Protein AF-A0A8S8YDP2-F1 (afdb_monomer)

Sequence (210 aa):
MYEDTSGIRPGEPVLNTQETLSVALGPGLLTQIYDGIQRPLQTLEEQMGFFITRGVDADAFDMEKTWTFEPVASVGDEVSGGNVIGHVQETETIVHKIMVPPNVSGTIKSIESGDFNVTQTVATLEDGTEIQMMQKWPVRSPRPYQTKYAPDTRSSPECASSTSCSRSPRAVRPASPALRVGKTVTQQSLRSTPTRRSWSTSAAVSVETR

Secondary structure (DSSP, 8-state):
--S--TT--TT------SS-SEEEESTTSTT--B-TTS-BHHHHHHHHTTS--TT----SS-SS-EEEEEE-S-TT-EE-TT-EEEEEEEETTEEEEEE--TT--EEEEEE--EEEETTSEEEEETTS-EEES-EEEETTSPPP-S------SBS-TT--SSTT-BS-S-------S-TTSSHHHHHHHHHHS-----------------

Solvent-accessible surface area (backbone atoms only — not comparable to full-atom values): 13892 Å² total; per-residue (Å²): 130,96,66,86,69,82,88,74,61,94,87,64,90,82,86,80,84,88,64,72,73,51,44,80,45,46,87,62,59,88,86,60,54,62,50,103,82,46,36,34,48,65,66,48,33,75,76,56,46,96,55,92,71,82,94,76,82,61,67,65,48,77,71,78,52,70,43,60,37,47,62,72,57,58,70,69,42,79,42,43,42,66,41,65,46,24,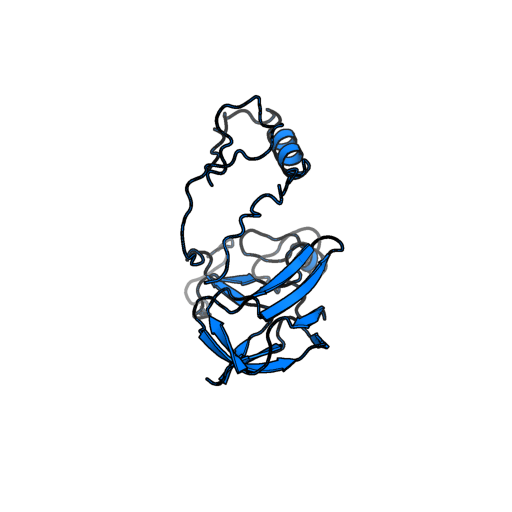34,31,77,70,45,101,89,44,74,42,72,35,50,41,56,76,93,44,68,48,37,30,61,42,71,62,69,46,76,41,35,42,79,41,73,46,34,33,31,71,91,68,51,72,37,43,53,45,45,78,44,47,72,89,52,82,82,87,77,92,78,88,77,78,54,84,54,72,57,50,82,86,64,66,90,53,100,67,57,47,54,52,98,71,75,81,72,81,77,66,88,62,83,88,74,52,65,65,59,55,53,50,49,63,70,69,54,79,71,81,78,80,80,78,92,75,84,88,78,90,83,83,90,130

Mean predicted aligned error: 11.61 Å

pLDDT: mean 78.23, std 20.75, range [25.59, 96.5]

Nearest PDB structures (foldseek):
  8gxu-assembly1_B  TM=9.470E-01  e=4.913E-16  Thermus thermophilus HB8
  3vr5-assembly1_C  TM=9.733E-01  e=8.835E-16  Enterococcus hirae
  3gqb-assembly1_A  TM=9.482E-01  e=3.407E-15  Thermus thermophilus HB8
  7vat-assembly1_B  TM=9.372E-01  e=3.407E-15  Thermus thermophilus HB8
  6r0z-assembly1_C  TM=9.608E-01  e=1.039E-14  Thermus thermophilus HB8

Foldseek 3Di:
DPDDPPPDDPPDDDDDPVDALKDKDFQFQPPFDADPSQAGVVVQCVVPNPDRDPPDDDDNGPQPDKWFWAAPDDAFDWFAFFDFGTWTCRDPPDIHTQTDHHVDTATWHDADTGIDGQPDFGTAGPVRDTGGRMDIGRPPDDRDDDDDDDQPDAFAPVPPPDDDRGVDPDDPDPPPVDDPPCPVVVVVCVVPDDRDDDPPPPDDDDDDDD

Structure (mmCIF, N/CA/C/O backbone):
data_AF-A0A8S8YDP2-F1
#
_entry.id   AF-A0A8S8YDP2-F1
#
loop_
_atom_site.group_PDB
_atom_site.id
_atom_site.type_symbol
_atom_site.label_atom_id
_atom_site.label_alt_id
_atom_site.label_comp_id
_atom_site.label_asym_id
_atom_site.label_entity_id
_atom_site.label_seq_id
_atom_site.pdbx_PDB_ins_code
_atom_site.Cartn_x
_atom_site.Cartn_y
_atom_site.Cartn_z
_atom_site.occupancy
_atom_site.B_iso_or_equiv
_atom_site.auth_seq_id
_atom_site.auth_comp_id
_atom_site.auth_asym_id
_atom_site.auth_atom_id
_atom_site.pdbx_PDB_model_num
ATOM 1 N N . MET A 1 1 ? 2.394 -12.158 -20.419 1.00 68.12 1 MET A N 1
ATOM 2 C CA . MET A 1 1 ? 3.846 -12.042 -20.192 1.00 68.12 1 MET A CA 1
ATOM 3 C C . MET A 1 1 ? 4.203 -10.569 -20.289 1.00 68.12 1 MET A C 1
ATOM 5 O O . MET A 1 1 ? 3.716 -9.933 -21.216 1.00 68.12 1 MET A O 1
ATOM 9 N N . TYR A 1 2 ? 4.909 -10.019 -19.299 1.00 76.62 2 TYR A N 1
ATOM 10 C CA . TYR A 1 2 ? 5.190 -8.573 -19.192 1.00 76.62 2 TYR A CA 1
ATOM 11 C C . TYR A 1 2 ? 6.631 -8.205 -19.571 1.00 76.62 2 TYR A C 1
ATOM 13 O O . TYR A 1 2 ? 6.989 -7.034 -19.566 1.00 76.62 2 TYR A O 1
ATOM 21 N N . GLU A 1 3 ? 7.431 -9.203 -19.939 1.00 80.88 3 GLU A N 1
ATOM 22 C CA . GLU A 1 3 ? 8.820 -9.069 -20.370 1.00 80.88 3 GLU A CA 1
ATOM 23 C C . GLU A 1 3 ? 8.998 -9.724 -21.746 1.00 80.88 3 GLU A C 1
ATOM 25 O O . GLU A 1 3 ? 8.121 -10.464 -22.207 1.00 80.88 3 GLU A O 1
ATOM 30 N N . ASP A 1 4 ? 10.120 -9.442 -22.413 1.00 80.44 4 ASP A N 1
ATOM 31 C CA . ASP A 1 4 ? 10.413 -10.011 -23.730 1.00 80.44 4 ASP A CA 1
ATOM 32 C C . ASP A 1 4 ? 10.607 -11.535 -23.651 1.00 80.44 4 ASP A C 1
ATOM 34 O O . ASP A 1 4 ? 11.417 -12.047 -22.877 1.00 80.44 4 ASP A O 1
ATOM 38 N N . THR A 1 5 ? 9.857 -12.244 -24.495 1.00 82.56 5 THR A N 1
ATOM 39 C CA . THR A 1 5 ? 9.766 -13.706 -24.559 1.00 82.56 5 THR A CA 1
ATOM 40 C C . THR A 1 5 ? 10.804 -14.336 -25.487 1.00 82.56 5 THR A C 1
ATOM 42 O O . THR A 1 5 ? 10.737 -15.535 -25.764 1.00 82.56 5 THR A O 1
ATOM 45 N N . SER A 1 6 ? 11.739 -13.552 -26.031 1.00 82.25 6 SER A N 1
ATOM 46 C CA . SER A 1 6 ? 12.809 -14.088 -26.872 1.00 82.25 6 SER A CA 1
ATOM 47 C C . SER A 1 6 ? 13.660 -15.113 -26.109 1.00 82.25 6 SER A C 1
ATOM 49 O O . SER A 1 6 ? 14.158 -14.849 -25.018 1.00 82.25 6 SER A O 1
ATOM 51 N N . GLY A 1 7 ? 13.815 -16.303 -26.698 1.00 82.50 7 GLY A N 1
ATOM 52 C CA . GLY A 1 7 ? 14.592 -17.410 -26.128 1.00 82.50 7 GLY A CA 1
ATOM 53 C C . GLY A 1 7 ? 13.767 -18.526 -25.477 1.00 82.50 7 GLY A C 1
ATOM 54 O O . GLY A 1 7 ? 14.314 -19.610 -25.294 1.00 82.50 7 GLY A O 1
ATOM 55 N N . ILE A 1 8 ? 12.474 -18.301 -25.219 1.00 87.19 8 ILE A N 1
ATOM 56 C CA . ILE A 1 8 ? 11.568 -19.293 -24.616 1.00 87.19 8 ILE A CA 1
ATOM 57 C C . ILE A 1 8 ? 11.206 -20.389 -25.623 1.00 87.19 8 ILE A C 1
ATOM 59 O O . ILE A 1 8 ? 10.894 -20.107 -26.785 1.00 87.19 8 ILE A O 1
ATOM 63 N N . ARG A 1 9 ? 11.221 -21.649 -25.176 1.00 90.12 9 ARG A N 1
ATOM 64 C CA . ARG A 1 9 ? 10.917 -22.841 -25.982 1.00 90.12 9 ARG A CA 1
ATOM 65 C C . ARG A 1 9 ? 9.687 -23.598 -25.462 1.00 90.12 9 ARG A C 1
ATOM 67 O O . ARG A 1 9 ? 9.399 -23.574 -24.266 1.00 90.12 9 ARG A O 1
ATOM 74 N N . PRO A 1 10 ? 8.962 -24.325 -26.334 1.00 89.81 10 PRO A N 1
ATOM 75 C CA . PRO A 1 10 ? 7.911 -25.237 -25.889 1.00 89.81 10 PRO A CA 1
ATOM 76 C C . PRO A 1 10 ? 8.446 -26.261 -24.877 1.00 89.81 10 PRO A C 1
ATOM 78 O O . PRO A 1 10 ? 9.489 -26.869 -25.111 1.00 89.81 10 PRO A O 1
ATOM 81 N N . GLY A 1 11 ? 7.713 -26.471 -23.780 1.00 89.44 11 GLY A N 1
ATOM 82 C CA . GLY A 1 11 ? 8.076 -27.418 -22.718 1.00 89.44 11 GLY A CA 1
ATOM 83 C C . GLY A 1 11 ? 8.767 -26.801 -21.497 1.00 89.44 11 GLY A C 1
ATOM 84 O O . GLY A 1 11 ? 9.057 -27.529 -20.552 1.00 89.44 11 GLY A O 1
ATOM 85 N N . GLU A 1 12 ? 9.010 -25.488 -21.482 1.00 88.06 12 GLU A N 1
ATOM 86 C CA . GLU A 1 12 ? 9.500 -24.798 -20.284 1.00 88.06 12 GLU A CA 1
ATOM 87 C C . GLU A 1 12 ? 8.471 -24.815 -19.135 1.00 88.06 12 GLU A C 1
ATOM 89 O O . GLU A 1 12 ? 7.260 -24.767 -19.383 1.00 88.06 12 GLU A O 1
ATOM 94 N N . PRO A 1 13 ? 8.929 -24.900 -17.870 1.00 88.31 13 PRO A N 1
ATOM 95 C CA . PRO A 1 13 ? 8.045 -24.955 -16.715 1.00 88.31 13 PRO A CA 1
ATOM 96 C C . PRO A 1 13 ? 7.300 -23.631 -16.530 1.00 88.31 13 PRO A C 1
ATOM 98 O O . PRO A 1 13 ? 7.894 -22.555 -16.543 1.00 88.31 13 PRO A O 1
ATOM 101 N N . VAL A 1 14 ? 5.991 -23.718 -16.297 1.00 86.19 14 VAL A N 1
ATOM 102 C CA . VAL A 1 14 ? 5.146 -22.565 -15.972 1.00 86.19 14 VAL A CA 1
ATOM 103 C C . VAL A 1 14 ? 4.626 -22.737 -14.553 1.00 86.19 14 VAL A C 1
ATOM 105 O O . VAL A 1 14 ? 3.877 -23.671 -14.269 1.00 86.19 14 VAL A O 1
ATOM 108 N N . LEU A 1 15 ? 5.018 -21.826 -13.664 1.00 85.69 15 LEU A N 1
ATOM 109 C CA . LEU A 1 15 ? 4.510 -21.756 -12.298 1.00 85.69 15 LEU A CA 1
ATOM 110 C C . LEU A 1 15 ? 3.422 -20.687 -12.228 1.00 85.69 15 LEU A C 1
ATOM 112 O O . LEU A 1 15 ? 3.649 -19.530 -12.577 1.00 85.69 15 LEU A O 1
ATOM 116 N N . ASN A 1 16 ? 2.227 -21.084 -11.798 1.00 84.62 16 ASN A N 1
ATOM 117 C CA . ASN A 1 16 ? 1.124 -20.159 -11.581 1.00 84.62 16 ASN A CA 1
ATOM 118 C C . ASN A 1 16 ? 1.105 -19.743 -10.108 1.00 84.62 16 ASN A C 1
ATOM 120 O O . ASN A 1 16 ? 0.938 -20.594 -9.236 1.00 84.62 16 ASN A O 1
ATOM 124 N N . THR A 1 17 ? 1.232 -18.446 -9.842 1.00 82.12 17 THR A N 1
ATOM 125 C CA . THR A 1 17 ? 1.159 -17.875 -8.491 1.00 82.12 17 THR A CA 1
ATOM 126 C C . THR A 1 17 ? -0.257 -17.887 -7.910 1.00 82.12 17 THR A C 1
ATOM 128 O O . THR A 1 17 ? -0.423 -17.565 -6.743 1.00 82.12 17 THR A O 1
ATOM 131 N N . GLN A 1 18 ? -1.281 -18.241 -8.702 1.00 84.06 18 GLN A N 1
ATOM 132 C CA . GLN A 1 18 ? -2.710 -18.245 -8.338 1.00 84.06 18 GLN A CA 1
ATOM 133 C C . GLN A 1 18 ? -3.273 -16.881 -7.894 1.00 84.06 18 GLN A C 1
ATOM 135 O O . GLN A 1 18 ? -4.471 -16.755 -7.652 1.00 84.06 18 GLN A O 1
ATOM 140 N N . GLU A 1 19 ? -2.443 -15.841 -7.869 1.00 79.00 19 GLU A N 1
ATOM 141 C CA . GLU A 1 19 ? -2.821 -14.469 -7.571 1.00 79.00 19 GLU A CA 1
ATOM 142 C C . GLU A 1 19 ? -2.959 -13.671 -8.873 1.00 79.00 19 GLU A C 1
ATOM 144 O O . GLU A 1 19 ? -2.152 -13.766 -9.802 1.00 79.00 19 GLU A O 1
ATOM 149 N N . THR A 1 20 ? -3.992 -12.834 -8.953 1.00 85.31 20 THR A N 1
ATOM 150 C CA . THR A 1 20 ? -4.049 -11.799 -9.991 1.00 85.31 20 THR A CA 1
ATOM 151 C C . THR A 1 20 ? -2.957 -10.761 -9.761 1.00 85.31 20 THR A C 1
ATOM 153 O O . THR A 1 20 ? -2.584 -10.516 -8.615 1.00 85.31 20 THR A O 1
ATOM 156 N N . LEU A 1 21 ? -2.527 -10.070 -10.825 1.00 87.25 21 LEU A N 1
ATOM 157 C CA . LEU A 1 21 ? -1.618 -8.926 -10.701 1.00 87.25 21 LEU A CA 1
ATOM 158 C C . LEU A 1 21 ? -2.175 -7.919 -9.683 1.00 87.25 21 LEU A C 1
ATOM 160 O O . LEU A 1 21 ? -3.207 -7.275 -9.918 1.00 87.25 21 LEU A O 1
ATOM 164 N N . SER A 1 22 ? -1.479 -7.820 -8.557 1.00 90.56 22 SER A N 1
ATOM 165 C CA . SER A 1 22 ? -1.875 -7.049 -7.386 1.00 90.56 22 SER A CA 1
ATOM 166 C C . SER A 1 22 ? -0.757 -6.099 -7.001 1.00 90.56 22 SER A C 1
ATOM 168 O O . SER A 1 22 ? 0.409 -6.374 -7.260 1.00 90.56 22 SER A O 1
ATOM 170 N N . VAL A 1 23 ? -1.133 -4.981 -6.393 1.00 92.50 23 VAL A N 1
ATOM 171 C CA . VAL A 1 23 ? -0.198 -4.015 -5.821 1.00 92.50 23 VAL A CA 1
ATOM 172 C C . VAL A 1 23 ? -0.183 -4.142 -4.309 1.00 92.50 23 VAL A C 1
ATOM 174 O O . VAL A 1 23 ? -1.236 -4.315 -3.691 1.00 92.50 23 VAL A O 1
ATOM 177 N N . ALA A 1 24 ? 0.999 -4.034 -3.717 1.00 92.94 24 ALA A N 1
ATOM 178 C CA . ALA A 1 24 ? 1.162 -3.891 -2.281 1.00 92.94 24 ALA A CA 1
ATOM 179 C C . ALA A 1 24 ? 0.908 -2.430 -1.889 1.00 92.94 24 ALA A C 1
ATOM 181 O O . ALA A 1 24 ? 1.471 -1.506 -2.472 1.00 92.94 24 ALA A O 1
ATOM 182 N N . LEU A 1 25 ? 0.038 -2.202 -0.915 1.00 93.25 25 LEU A N 1
ATOM 183 C CA . LEU A 1 25 ? -0.315 -0.882 -0.411 1.00 93.25 25 LEU A CA 1
ATOM 184 C C . LEU A 1 25 ? 0.033 -0.820 1.071 1.00 93.25 25 LEU A C 1
ATOM 186 O O . LEU A 1 25 ? -0.573 -1.533 1.863 1.00 93.25 25 LEU A O 1
ATOM 190 N N . GLY A 1 26 ? 0.977 0.035 1.442 1.00 92.62 26 GLY A N 1
ATOM 191 C CA . GLY A 1 26 ? 1.419 0.198 2.822 1.00 92.62 26 GLY A CA 1
ATOM 192 C C . GLY A 1 26 ? 2.351 1.401 2.978 1.00 92.62 26 GLY A C 1
ATOM 193 O O . GLY A 1 26 ? 2.595 2.115 1.995 1.00 92.62 26 GLY A O 1
ATOM 194 N N . PRO A 1 27 ? 2.845 1.655 4.198 1.00 91.81 27 PRO A N 1
ATOM 195 C CA . PRO A 1 27 ? 3.847 2.687 4.438 1.00 91.81 27 PRO A CA 1
ATOM 196 C C . PRO A 1 27 ? 5.179 2.310 3.768 1.00 91.81 27 PRO A C 1
ATOM 198 O O . PRO A 1 27 ? 5.570 1.147 3.757 1.00 91.81 27 PRO A O 1
ATOM 201 N N . GLY A 1 28 ? 5.865 3.293 3.179 1.00 89.94 28 GLY A N 1
ATOM 202 C CA . GLY A 1 28 ? 7.085 3.101 2.382 1.00 89.94 28 GLY A CA 1
ATOM 203 C C . GLY A 1 28 ? 6.872 3.280 0.876 1.00 89.94 28 GLY A C 1
ATOM 204 O O . GLY A 1 28 ? 7.835 3.335 0.113 1.00 89.94 28 GLY A O 1
ATOM 205 N N . LEU A 1 29 ? 5.622 3.434 0.431 1.00 90.38 29 LEU A N 1
ATOM 206 C CA . LEU A 1 29 ? 5.310 3.676 -0.974 1.00 90.38 29 LEU A CA 1
ATOM 207 C C . LEU A 1 29 ? 5.713 5.070 -1.461 1.00 90.38 29 LEU A C 1
ATOM 209 O O . LEU A 1 29 ? 6.057 5.217 -2.632 1.00 90.38 29 LEU A O 1
ATOM 213 N N . LEU A 1 30 ? 5.634 6.099 -0.614 1.00 88.06 30 LEU A N 1
ATOM 214 C CA . LEU A 1 30 ? 5.737 7.491 -1.068 1.00 88.06 30 LEU A CA 1
ATOM 215 C C . LEU A 1 30 ? 7.162 7.925 -1.426 1.00 88.06 30 LEU A C 1
ATOM 217 O O . LEU A 1 30 ? 7.332 8.887 -2.177 1.00 88.06 30 LEU A O 1
ATOM 221 N N . THR A 1 31 ? 8.175 7.245 -0.893 1.00 83.56 31 THR A N 1
ATOM 222 C CA . THR A 1 31 ? 9.587 7.618 -1.066 1.00 83.56 31 THR A CA 1
ATOM 223 C C . THR A 1 31 ? 10.258 6.931 -2.252 1.00 83.56 31 THR A C 1
ATOM 225 O O . THR A 1 31 ? 11.340 7.351 -2.652 1.00 83.56 31 THR A O 1
ATOM 228 N N . GLN A 1 32 ? 9.621 5.909 -2.828 1.00 87.38 32 GLN A N 1
ATOM 229 C CA . GLN A 1 32 ? 10.226 5.036 -3.831 1.00 87.38 32 GLN A CA 1
ATOM 230 C C . GLN A 1 32 ? 9.763 5.347 -5.257 1.00 87.38 32 GLN A C 1
ATOM 232 O O . GLN A 1 32 ? 8.691 5.907 -5.499 1.00 87.38 32 GLN A O 1
ATOM 237 N N . ILE A 1 33 ? 10.592 4.941 -6.221 1.00 90.50 33 ILE A N 1
ATOM 238 C CA . ILE A 1 33 ? 10.304 5.029 -7.655 1.00 90.50 33 ILE A CA 1
ATOM 239 C C . ILE A 1 33 ? 10.055 3.622 -8.191 1.00 90.50 33 ILE A C 1
ATOM 241 O O . ILE A 1 33 ? 10.880 2.730 -8.006 1.00 90.50 33 ILE A O 1
ATOM 245 N N . TYR A 1 34 ? 8.940 3.455 -8.900 1.00 91.12 34 TYR A N 1
ATOM 246 C CA . TYR A 1 34 ? 8.462 2.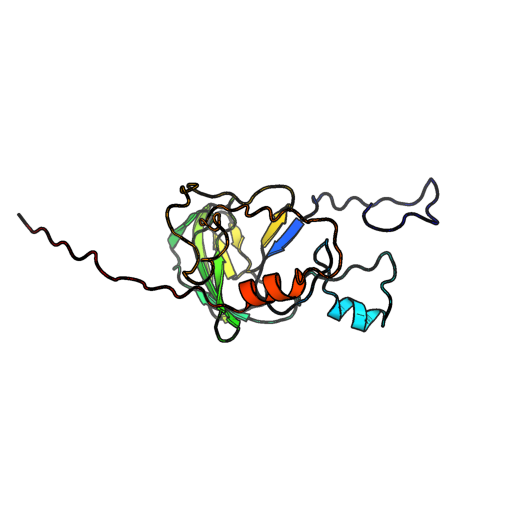165 -9.382 1.00 91.12 34 TYR A CA 1
ATOM 247 C C . TYR A 1 34 ? 8.422 2.064 -10.904 1.00 91.12 34 TYR A C 1
ATOM 249 O O . TYR A 1 34 ? 8.146 3.044 -11.599 1.00 91.12 34 TYR A O 1
ATOM 257 N N . ASP A 1 35 ? 8.610 0.845 -11.401 1.00 89.38 35 ASP A N 1
ATOM 258 C CA . ASP A 1 35 ? 8.212 0.438 -12.752 1.00 89.38 35 ASP A CA 1
ATOM 259 C C . ASP A 1 35 ? 6.676 0.225 -12.851 1.00 89.38 35 ASP A C 1
ATOM 261 O O . ASP A 1 35 ? 5.948 0.271 -11.857 1.00 89.38 35 ASP A O 1
ATOM 265 N N . GLY A 1 36 ? 6.153 -0.059 -14.047 1.00 87.38 36 GLY A N 1
ATOM 266 C CA . GLY A 1 36 ? 4.724 -0.235 -14.336 1.00 87.38 36 GLY A CA 1
ATOM 267 C C . GLY A 1 36 ? 4.032 -1.420 -13.646 1.00 87.38 36 GLY A C 1
ATOM 268 O O . GLY A 1 36 ? 2.807 -1.518 -13.706 1.00 87.38 36 GLY A O 1
ATOM 269 N N . ILE A 1 37 ? 4.790 -2.300 -12.988 1.00 87.62 37 ILE A N 1
ATOM 270 C CA . ILE A 1 37 ? 4.282 -3.426 -12.187 1.00 87.62 37 ILE A CA 1
ATOM 271 C C . ILE A 1 37 ? 4.691 -3.348 -10.706 1.00 87.62 37 ILE A C 1
ATOM 273 O O . ILE A 1 37 ? 4.603 -4.347 -10.008 1.00 87.62 37 ILE A O 1
ATOM 277 N N . GLN A 1 38 ? 5.103 -2.167 -10.225 1.00 90.38 38 GLN A N 1
ATOM 278 C CA . GLN A 1 38 ? 5.465 -1.908 -8.821 1.00 90.38 38 GLN A CA 1
ATOM 279 C C . GLN A 1 38 ? 6.778 -2.552 -8.331 1.00 90.38 38 GLN A C 1
ATOM 281 O O . GLN A 1 38 ? 6.907 -2.892 -7.162 1.00 90.38 38 GLN A O 1
ATOM 286 N N . ARG A 1 39 ? 7.791 -2.660 -9.196 1.00 90.25 39 ARG A N 1
ATOM 287 C CA . ARG A 1 39 ? 9.154 -3.020 -8.763 1.00 90.25 39 ARG A CA 1
ATOM 288 C C . ARG A 1 39 ? 9.964 -1.758 -8.448 1.00 90.25 39 ARG A C 1
ATOM 290 O O . ARG A 1 39 ? 9.957 -0.854 -9.295 1.00 90.25 39 ARG A O 1
ATOM 297 N N . PRO A 1 40 ? 10.628 -1.652 -7.285 1.00 91.69 40 PRO A N 1
ATOM 298 C CA . PRO A 1 40 ? 11.428 -0.482 -6.938 1.00 91.69 40 PRO A CA 1
ATOM 299 C C . PRO A 1 40 ? 12.688 -0.399 -7.809 1.00 91.69 40 PRO A C 1
ATOM 301 O O . PRO A 1 40 ? 13.547 -1.277 -7.776 1.00 91.69 40 PRO A O 1
ATOM 304 N N . LEU A 1 41 ? 12.816 0.681 -8.585 1.00 89.81 41 LEU A N 1
ATOM 305 C CA . LEU A 1 41 ? 13.925 0.853 -9.530 1.00 89.81 41 LEU A CA 1
ATOM 306 C C . LEU A 1 41 ? 15.280 1.012 -8.836 1.00 89.81 41 LEU A C 1
ATOM 308 O O . LEU A 1 41 ? 16.275 0.554 -9.378 1.00 89.81 41 LEU A O 1
ATOM 312 N N . GLN A 1 42 ? 15.316 1.626 -7.650 1.00 88.50 42 GLN A N 1
ATOM 313 C CA . GLN A 1 42 ? 16.556 1.789 -6.879 1.00 88.50 42 GLN A CA 1
ATOM 314 C C . GLN A 1 42 ? 17.115 0.438 -6.426 1.00 88.50 42 GLN A C 1
ATOM 316 O O . GLN A 1 42 ? 18.279 0.144 -6.663 1.00 88.50 42 GLN A O 1
ATOM 321 N N . THR A 1 43 ? 16.267 -0.422 -5.858 1.00 87.75 43 THR A N 1
ATOM 322 C CA . THR A 1 43 ? 16.660 -1.777 -5.443 1.00 87.75 43 THR A CA 1
ATOM 323 C C . THR A 1 43 ? 17.116 -2.617 -6.633 1.00 87.75 43 THR A C 1
ATOM 325 O O . THR A 1 43 ? 18.089 -3.359 -6.536 1.00 87.75 43 THR A O 1
ATOM 328 N N . LEU A 1 44 ? 16.439 -2.483 -7.777 1.00 88.00 44 LEU A N 1
ATOM 329 C CA . LEU A 1 44 ? 16.855 -3.151 -9.006 1.00 88.00 44 LEU A CA 1
ATOM 330 C C . LEU A 1 44 ? 18.220 -2.638 -9.487 1.00 88.00 44 LEU A C 1
ATOM 332 O O . LEU A 1 44 ? 19.102 -3.447 -9.759 1.00 88.00 44 LEU A O 1
ATOM 336 N N . GLU A 1 45 ? 18.427 -1.319 -9.531 1.00 89.44 45 GLU A N 1
ATOM 337 C CA . GLU A 1 45 ? 19.700 -0.696 -9.920 1.00 89.44 45 GLU A CA 1
ATOM 338 C C . GLU A 1 45 ? 20.865 -1.160 -9.032 1.00 89.44 45 GLU A C 1
ATOM 340 O O . GLU A 1 45 ? 21.932 -1.492 -9.548 1.00 89.44 45 GLU A O 1
ATOM 345 N N . GLU A 1 46 ? 20.663 -1.265 -7.718 1.00 87.94 46 GLU A N 1
ATOM 346 C CA . GLU A 1 46 ? 21.673 -1.782 -6.783 1.00 87.94 46 GLU A CA 1
ATOM 347 C C . GLU A 1 46 ? 22.066 -3.237 -7.078 1.00 87.94 46 GLU A C 1
ATOM 349 O O . GLU A 1 46 ? 23.233 -3.608 -6.938 1.00 87.94 46 GLU A O 1
ATOM 354 N N . GLN A 1 47 ? 21.116 -4.063 -7.525 1.00 85.88 47 GLN A N 1
ATOM 355 C CA . GLN A 1 47 ? 21.357 -5.472 -7.844 1.00 85.88 47 GLN A CA 1
ATOM 356 C C . GLN A 1 47 ? 21.991 -5.682 -9.226 1.00 85.88 47 GLN A C 1
ATOM 358 O O . GLN A 1 47 ? 22.764 -6.623 -9.412 1.00 85.88 47 GLN A O 1
ATOM 363 N N . MET A 1 48 ? 21.653 -4.846 -10.212 1.00 84.62 48 MET A N 1
ATOM 364 C CA . MET A 1 48 ? 21.927 -5.120 -11.632 1.00 84.62 48 MET A CA 1
ATOM 365 C C . MET A 1 48 ? 22.765 -4.054 -12.350 1.00 84.62 48 MET A C 1
ATOM 367 O O . MET A 1 48 ? 23.187 -4.252 -13.492 1.00 84.62 48 MET A O 1
ATOM 371 N N . GLY A 1 49 ? 23.009 -2.918 -11.700 1.00 84.62 49 GLY A N 1
ATOM 372 C CA . GLY A 1 49 ? 23.627 -1.745 -12.298 1.00 84.62 49 GLY A CA 1
ATOM 373 C C . GLY A 1 49 ? 22.682 -1.003 -13.246 1.00 84.62 49 GLY A C 1
ATOM 374 O O . GLY A 1 49 ? 21.477 -0.923 -13.042 1.00 84.62 49 GLY A O 1
ATOM 375 N N . PHE A 1 50 ? 23.242 -0.438 -14.315 1.00 82.94 50 PHE A N 1
ATOM 376 C CA . PHE A 1 50 ? 22.554 0.553 -15.151 1.00 82.94 50 PHE A CA 1
ATOM 377 C C . PHE A 1 50 ? 21.428 -0.005 -16.048 1.00 82.94 50 PHE A C 1
ATOM 379 O O . PHE A 1 50 ? 20.575 0.754 -16.508 1.00 82.94 50 PHE A O 1
ATOM 386 N N . PHE A 1 51 ? 21.424 -1.309 -16.349 1.00 84.88 51 PHE A N 1
ATOM 387 C CA . PHE A 1 51 ? 20.470 -1.919 -17.283 1.00 84.88 51 PHE A CA 1
ATOM 388 C C . PHE A 1 51 ? 19.605 -2.982 -16.612 1.00 84.88 51 PHE A C 1
ATOM 390 O O . PHE A 1 51 ? 20.118 -3.897 -15.976 1.00 84.88 51 PHE A O 1
ATOM 397 N N . ILE A 1 52 ? 18.294 -2.917 -16.865 1.00 81.69 52 ILE A N 1
ATOM 398 C CA . ILE A 1 52 ? 17.332 -3.876 -16.322 1.00 81.69 52 ILE A CA 1
ATOM 399 C C . ILE A 1 52 ? 17.361 -5.190 -17.121 1.00 81.69 52 ILE A C 1
ATOM 401 O O . ILE A 1 52 ? 16.930 -5.250 -18.274 1.00 81.69 52 ILE A O 1
ATOM 405 N N . THR A 1 53 ? 17.887 -6.244 -16.502 1.00 82.50 53 THR A N 1
ATOM 406 C CA . THR A 1 53 ? 17.836 -7.643 -16.936 1.00 82.50 53 THR A CA 1
ATOM 407 C C . THR A 1 53 ? 16.456 -8.261 -16.678 1.00 82.50 53 THR A C 1
ATOM 409 O O . THR A 1 53 ? 15.653 -7.756 -15.896 1.00 82.50 53 THR A O 1
ATOM 412 N N .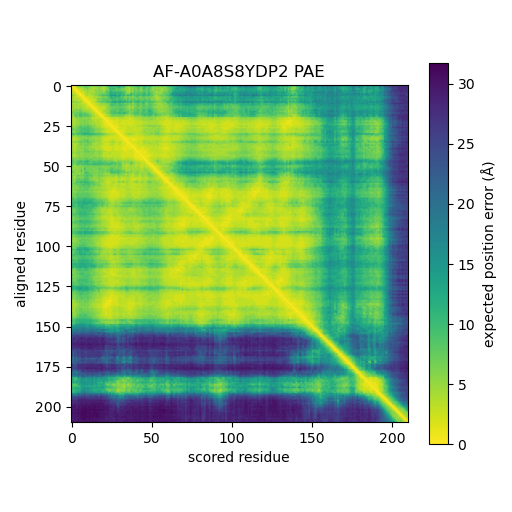 ARG A 1 54 ? 16.150 -9.348 -17.392 1.00 80.75 54 ARG A N 1
ATOM 413 C CA . ARG A 1 54 ? 14.839 -10.020 -17.350 1.00 80.75 54 ARG A CA 1
ATOM 414 C C . ARG A 1 54 ? 14.755 -11.015 -16.201 1.00 80.75 54 ARG A C 1
ATOM 416 O O . ARG A 1 54 ? 15.774 -11.580 -15.810 1.00 80.75 54 ARG A O 1
ATOM 423 N N . GLY A 1 55 ? 13.536 -11.288 -15.745 1.00 78.62 55 GLY A N 1
ATOM 424 C CA . GLY A 1 55 ? 13.249 -12.312 -14.744 1.00 78.62 55 GLY A CA 1
ATOM 425 C C . GLY A 1 55 ? 13.666 -11.936 -13.326 1.00 78.62 55 GLY A C 1
ATOM 426 O O . GLY A 1 55 ? 13.765 -12.822 -12.483 1.00 78.62 55 GLY A O 1
ATOM 427 N N . VAL A 1 56 ? 13.928 -10.652 -13.066 1.00 79.31 56 VAL A N 1
ATOM 428 C CA . VAL A 1 56 ? 14.265 -10.167 -11.726 1.00 79.31 56 VAL A CA 1
ATOM 429 C C . VAL A 1 56 ? 12.994 -9.733 -11.012 1.00 79.31 56 VAL A C 1
ATOM 431 O O . VAL A 1 56 ? 12.204 -8.932 -11.534 1.00 79.31 56 VAL A O 1
ATOM 434 N N . ASP A 1 57 ? 12.828 -10.282 -9.816 1.00 81.19 57 ASP A N 1
ATOM 435 C CA . ASP A 1 57 ? 11.760 -9.951 -8.890 1.00 81.19 57 ASP A CA 1
ATOM 436 C C . ASP A 1 57 ? 12.340 -9.216 -7.680 1.00 81.19 57 ASP A C 1
ATOM 438 O O . ASP A 1 57 ? 13.454 -9.505 -7.239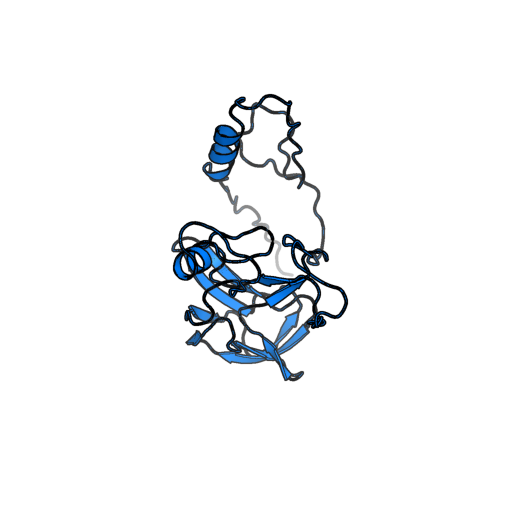 1.00 81.19 57 ASP A O 1
ATOM 442 N N . ALA A 1 58 ? 11.598 -8.235 -7.184 1.00 84.81 58 ALA A N 1
ATOM 443 C CA . ALA A 1 58 ? 11.974 -7.431 -6.032 1.00 84.81 58 ALA A CA 1
ATOM 444 C C . ALA A 1 58 ? 10.706 -7.024 -5.289 1.00 84.81 58 ALA A C 1
ATOM 446 O O . ALA A 1 58 ? 9.706 -6.661 -5.917 1.00 84.81 58 ALA A O 1
ATOM 447 N N . ASP A 1 59 ? 10.766 -7.051 -3.960 1.00 87.81 59 ASP A N 1
ATOM 448 C CA . ASP A 1 59 ? 9.642 -6.651 -3.124 1.00 87.81 59 ASP A CA 1
ATOM 449 C C . ASP A 1 59 ? 9.226 -5.208 -3.400 1.00 87.81 59 ASP A C 1
ATOM 451 O O . ASP A 1 59 ? 10.045 -4.340 -3.703 1.00 87.81 59 ASP A O 1
ATOM 455 N N . ALA A 1 60 ? 7.924 -4.942 -3.291 1.00 85.38 60 ALA A N 1
ATOM 456 C CA . ALA A 1 60 ? 7.357 -3.647 -3.647 1.00 85.38 60 ALA A CA 1
ATOM 457 C C . ALA A 1 60 ? 7.911 -2.495 -2.801 1.00 85.38 60 ALA A C 1
ATOM 459 O O . ALA A 1 60 ? 7.887 -1.363 -3.240 1.00 85.38 60 ALA A O 1
ATOM 460 N N . PHE A 1 61 ? 8.366 -2.735 -1.582 1.00 86.56 61 PHE A N 1
ATOM 461 C CA . PHE A 1 61 ? 9.067 -1.765 -0.747 1.00 86.56 61 PHE A CA 1
ATOM 462 C C . PHE A 1 61 ? 9.814 -2.539 0.334 1.00 86.56 61 PHE A C 1
ATOM 464 O O . PHE A 1 61 ? 9.655 -3.753 0.445 1.00 86.56 61 PHE A O 1
ATOM 471 N N . ASP A 1 62 ? 10.639 -1.838 1.107 1.00 88.12 62 ASP A N 1
ATOM 472 C CA . ASP A 1 62 ? 11.425 -2.446 2.176 1.00 88.12 62 ASP A CA 1
ATOM 473 C C . ASP A 1 62 ? 10.509 -3.143 3.196 1.00 88.12 62 ASP A C 1
ATOM 475 O O . ASP A 1 62 ? 9.778 -2.489 3.946 1.00 88.12 62 ASP A O 1
ATOM 479 N N . MET A 1 63 ? 10.537 -4.478 3.164 1.00 88.12 63 MET A N 1
ATOM 480 C CA . MET A 1 63 ? 9.776 -5.358 4.044 1.00 88.12 63 MET A CA 1
ATOM 481 C C . MET A 1 63 ? 10.457 -5.591 5.384 1.00 88.12 63 MET A C 1
ATOM 483 O O . MET A 1 63 ? 9.915 -6.356 6.164 1.00 88.12 63 MET A O 1
ATOM 487 N N . GLU A 1 64 ? 11.625 -5.003 5.648 1.00 89.31 64 GLU A N 1
ATOM 488 C CA . GLU A 1 64 ? 12.343 -5.088 6.927 1.00 89.31 64 GLU A CA 1
ATOM 489 C C . GLU A 1 64 ? 12.262 -3.777 7.718 1.00 89.31 64 GLU A C 1
ATOM 491 O O . GLU A 1 64 ? 12.518 -3.733 8.925 1.00 89.31 64 GLU A O 1
ATOM 496 N N . LYS A 1 65 ? 11.869 -2.688 7.050 1.00 91.00 65 LYS A N 1
ATOM 497 C CA . LYS A 1 65 ? 11.736 -1.375 7.668 1.00 91.00 65 LYS A CA 1
ATOM 498 C C . LYS A 1 65 ? 10.644 -1.362 8.736 1.00 91.00 65 LYS A C 1
ATOM 500 O O . LYS A 1 65 ? 9.471 -1.628 8.470 1.00 91.00 65 LYS A O 1
ATOM 505 N N . THR A 1 66 ? 11.031 -0.947 9.938 1.00 93.94 66 THR A N 1
ATOM 506 C CA . THR A 1 66 ? 10.118 -0.764 11.063 1.00 93.94 66 THR A CA 1
ATOM 507 C C . THR A 1 66 ? 9.458 0.612 11.041 1.00 93.94 66 THR A C 1
ATOM 509 O O . THR A 1 66 ? 10.052 1.625 10.660 1.00 93.94 66 THR A O 1
ATOM 512 N N . TRP A 1 67 ? 8.201 0.632 11.464 1.00 95.00 67 TRP A N 1
ATOM 513 C CA . TRP A 1 67 ? 7.344 1.801 11.527 1.00 95.00 67 TRP A CA 1
ATOM 514 C C . TRP A 1 67 ? 6.665 1.870 12.890 1.00 95.00 67 TRP A C 1
ATOM 516 O O . TRP A 1 67 ? 6.081 0.888 13.349 1.00 95.00 67 TRP A O 1
ATOM 526 N N . THR A 1 68 ? 6.688 3.048 13.509 1.00 95.75 68 THR A N 1
ATOM 527 C CA . THR A 1 68 ? 5.946 3.297 14.746 1.00 95.75 68 THR A CA 1
ATOM 528 C C . THR A 1 68 ? 4.461 3.430 14.430 1.00 95.75 68 THR A C 1
ATOM 530 O O . THR A 1 68 ? 4.040 4.339 13.708 1.00 95.75 68 THR A O 1
ATOM 533 N N . PHE A 1 69 ? 3.673 2.498 14.952 1.00 96.50 69 PHE A N 1
ATOM 534 C CA . PHE A 1 69 ? 2.231 2.449 14.791 1.00 96.50 69 PHE A CA 1
ATOM 535 C C . PHE A 1 69 ? 1.518 3.023 16.007 1.00 96.50 69 PHE A C 1
ATOM 537 O O . PHE A 1 69 ? 1.663 2.538 17.132 1.00 96.50 69 PHE A O 1
ATOM 544 N N . GLU A 1 70 ? 0.693 4.030 15.739 1.00 95.62 70 GLU A N 1
ATOM 545 C CA . GLU A 1 70 ? -0.138 4.697 16.729 1.00 95.62 70 GLU A CA 1
ATOM 546 C C . GLU A 1 70 ? -1.614 4.322 16.504 1.00 95.62 70 GLU A C 1
ATOM 548 O O . GLU A 1 70 ? -2.248 4.815 15.553 1.00 95.62 70 GLU A O 1
ATOM 553 N N . PRO A 1 71 ? -2.182 3.433 17.343 1.00 95.31 71 PRO A N 1
ATOM 554 C CA . PRO A 1 71 ? -3.573 3.027 17.224 1.00 95.31 71 PRO A CA 1
ATOM 555 C C . PRO A 1 71 ? -4.515 4.182 17.575 1.00 95.31 71 PRO A C 1
ATOM 557 O O . PRO A 1 71 ? -4.266 4.973 18.482 1.00 95.31 71 PRO A O 1
ATOM 560 N N . VAL A 1 72 ? -5.618 4.266 16.836 1.00 94.44 72 VAL A N 1
ATOM 561 C CA . VAL A 1 72 ? -6.727 5.205 17.081 1.00 94.44 72 VAL A CA 1
ATOM 562 C C . VAL A 1 72 ? -7.968 4.453 17.562 1.00 94.44 72 VAL A C 1
ATOM 564 O O . VAL A 1 72 ? -8.751 5.001 18.335 1.00 94.44 72 VAL A O 1
ATOM 567 N N . ALA A 1 73 ? -8.143 3.208 17.115 1.00 92.25 73 ALA A N 1
ATOM 568 C CA . ALA A 1 73 ? -9.214 2.328 17.563 1.00 92.25 73 ALA A CA 1
ATOM 569 C C . ALA A 1 73 ? -8.824 1.581 18.850 1.00 92.25 73 ALA A C 1
ATOM 571 O O . ALA A 1 73 ? -7.642 1.362 19.119 1.00 92.25 73 ALA A O 1
ATOM 572 N N . SER A 1 74 ? -9.824 1.181 19.634 1.00 92.38 74 SER A N 1
ATOM 573 C CA . SER A 1 74 ? -9.666 0.429 20.880 1.00 92.38 74 SER A CA 1
ATOM 574 C C . SER A 1 74 ? -10.187 -1.004 20.751 1.00 92.38 74 SER A C 1
ATOM 576 O O . SER A 1 74 ? -10.936 -1.349 19.837 1.00 92.38 74 SER A O 1
ATOM 578 N N . VAL A 1 75 ? -9.783 -1.866 21.686 1.00 94.12 75 VAL A N 1
ATOM 579 C CA . VAL A 1 75 ? -10.329 -3.226 21.791 1.00 94.12 75 VAL A CA 1
ATOM 580 C C . VAL A 1 75 ? -11.829 -3.155 22.089 1.00 94.12 75 VAL A C 1
ATOM 582 O O . VAL A 1 75 ? -12.240 -2.435 22.997 1.00 94.12 75 VAL A O 1
ATOM 585 N N . GLY A 1 76 ? -12.630 -3.920 21.346 1.00 93.06 76 GLY A N 1
ATOM 586 C CA . GLY A 1 76 ? -14.092 -3.930 21.437 1.00 93.06 76 GLY A CA 1
ATOM 587 C C . GLY A 1 76 ? -14.807 -3.010 20.443 1.00 93.06 76 GLY A C 1
ATOM 588 O O . GLY A 1 76 ? -16.032 -3.065 20.366 1.00 93.06 76 GLY A O 1
ATOM 589 N N . ASP A 1 77 ? -14.081 -2.204 19.662 1.00 92.94 77 ASP A N 1
ATOM 590 C CA . ASP A 1 77 ? -14.692 -1.358 18.635 1.00 92.94 77 ASP A CA 1
ATOM 591 C C . ASP A 1 77 ? -15.138 -2.191 17.420 1.00 92.94 77 ASP A C 1
ATOM 593 O O . ASP A 1 77 ? -14.384 -3.022 16.900 1.00 92.94 77 ASP A O 1
ATOM 597 N N . GLU A 1 78 ? -16.355 -1.932 16.933 1.00 93.81 78 GLU A N 1
ATOM 598 C CA . GLU A 1 78 ? -16.847 -2.472 15.665 1.00 93.81 78 GLU A CA 1
ATOM 599 C C . GLU A 1 78 ? -16.237 -1.701 14.492 1.00 93.81 78 GLU A C 1
ATOM 601 O O . GLU A 1 78 ? -16.387 -0.481 14.368 1.00 93.81 78 GLU A O 1
ATOM 606 N N . VAL A 1 79 ? -15.569 -2.423 13.595 1.00 94.06 79 VAL A N 1
ATOM 607 C CA . VAL A 1 79 ? -14.923 -1.853 12.415 1.00 94.06 79 VAL A CA 1
ATOM 608 C C . VAL A 1 79 ? -15.387 -2.525 11.131 1.00 94.06 79 VAL A C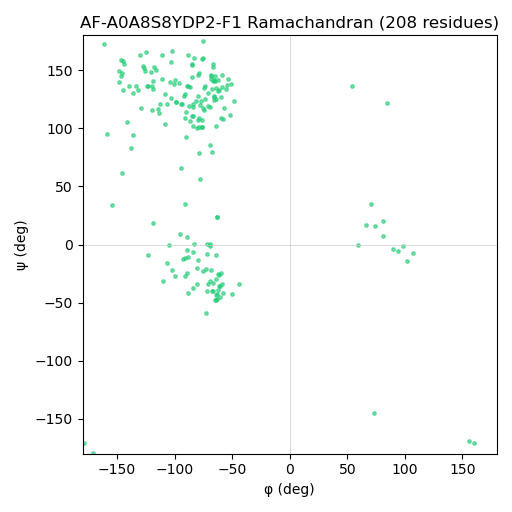 1
ATOM 610 O O . VAL A 1 79 ? -15.704 -3.711 11.059 1.00 94.06 79 VAL A O 1
ATOM 613 N N . SER A 1 80 ? -15.396 -1.734 10.069 1.00 93.69 80 SER A N 1
ATOM 614 C CA . SER A 1 80 ? -15.746 -2.136 8.714 1.00 93.69 80 SER A CA 1
ATOM 615 C C . SER A 1 80 ? -14.679 -1.669 7.726 1.00 93.69 80 SER A C 1
ATOM 617 O O . SER A 1 80 ? -13.859 -0.794 8.027 1.00 93.69 80 SER A O 1
ATOM 619 N N . GLY A 1 81 ? -14.692 -2.251 6.528 1.00 93.38 81 GLY A N 1
ATOM 620 C CA . GLY A 1 81 ? -13.755 -1.921 5.463 1.00 93.38 81 GLY A CA 1
ATOM 621 C C . GLY A 1 81 ? -13.625 -0.412 5.224 1.00 93.38 81 GLY A C 1
ATOM 622 O O . GLY A 1 81 ? -14.600 0.285 4.945 1.00 93.38 81 GLY A O 1
ATOM 623 N N . GLY A 1 82 ? -12.394 0.095 5.309 1.00 91.75 82 GLY A N 1
ATOM 624 C CA . GLY A 1 82 ? -12.079 1.519 5.168 1.00 91.75 82 GLY A CA 1
ATOM 625 C C . GLY A 1 82 ? -12.111 2.336 6.465 1.00 91.75 82 GLY A C 1
ATOM 626 O O . GLY A 1 82 ? -11.740 3.511 6.426 1.00 91.75 82 GLY A O 1
ATOM 627 N N . ASN A 1 83 ? -12.495 1.761 7.612 1.00 93.44 83 ASN A N 1
ATOM 628 C CA . ASN A 1 83 ? -12.291 2.419 8.905 1.00 93.44 83 ASN A CA 1
ATOM 629 C C . ASN A 1 83 ? -10.799 2.491 9.254 1.00 93.44 83 ASN A C 1
ATOM 631 O O . ASN A 1 83 ? -10.023 1.605 8.900 1.00 93.44 83 ASN A O 1
ATOM 635 N N . VAL A 1 84 ? -10.398 3.572 9.925 1.00 95.00 84 VAL A N 1
ATOM 636 C CA . VAL A 1 84 ? -9.007 3.823 10.320 1.00 95.00 84 VAL A CA 1
ATOM 637 C C . VAL A 1 84 ? -8.763 3.170 11.673 1.00 95.00 84 VAL A C 1
ATOM 639 O O . VAL A 1 84 ? -9.410 3.545 12.645 1.00 95.00 84 VAL A O 1
ATOM 642 N N . ILE A 1 85 ? -7.825 2.227 11.731 1.00 94.62 85 ILE A N 1
ATOM 643 C CA . ILE A 1 85 ? -7.439 1.556 12.983 1.00 94.62 85 ILE A CA 1
ATOM 644 C C . ILE A 1 85 ? -6.292 2.275 13.688 1.00 94.62 85 ILE A C 1
ATOM 646 O O . ILE A 1 85 ? -6.175 2.231 14.908 1.00 94.62 85 ILE A O 1
ATOM 650 N N . GLY A 1 86 ? -5.465 2.980 12.923 1.00 94.94 86 GLY A N 1
ATOM 651 C CA . GLY A 1 86 ? -4.310 3.694 1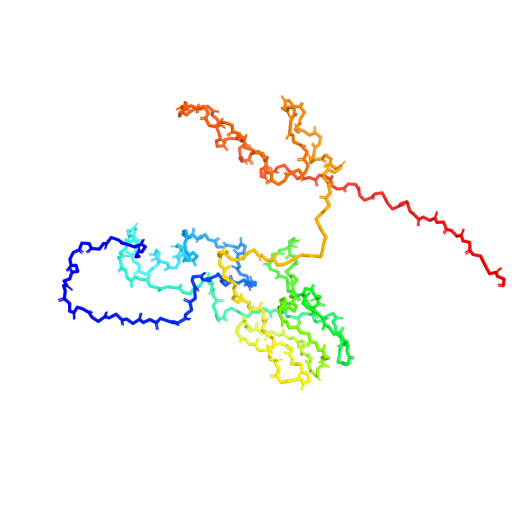3.432 1.00 94.94 86 GLY A CA 1
ATOM 652 C C . GLY A 1 86 ? -3.580 4.429 12.325 1.00 94.94 86 GLY A C 1
ATOM 653 O O . GLY A 1 86 ? -4.057 4.537 11.188 1.00 94.94 86 GLY A O 1
ATOM 654 N N . HIS A 1 87 ? -2.416 4.954 12.662 1.00 95.62 87 HIS A N 1
ATOM 655 C CA . HIS A 1 87 ? -1.616 5.738 11.743 1.00 95.62 87 HIS A CA 1
ATOM 656 C C . HIS A 1 87 ? -0.121 5.552 11.974 1.00 95.62 87 HIS A C 1
ATOM 658 O O . HIS A 1 87 ? 0.314 5.108 13.032 1.00 95.62 87 HIS A O 1
ATOM 664 N N . VAL A 1 88 ? 0.638 5.869 10.932 1.00 95.31 88 VAL A N 1
ATOM 665 C CA . VAL A 1 88 ? 2.095 5.788 10.871 1.00 95.31 88 VAL A CA 1
ATOM 666 C C . VAL A 1 88 ? 2.608 7.084 10.262 1.00 95.31 88 VAL A C 1
ATOM 668 O O . VAL A 1 88 ? 2.076 7.562 9.256 1.00 95.31 88 VAL A O 1
ATOM 671 N N . GLN A 1 89 ? 3.661 7.655 10.834 1.00 93.94 89 GLN A N 1
ATOM 672 C CA . GLN A 1 89 ? 4.317 8.823 10.260 1.00 93.94 89 GLN A CA 1
ATOM 673 C C . GLN A 1 89 ? 5.269 8.396 9.130 1.00 93.94 89 GLN A C 1
ATOM 675 O O . GLN A 1 89 ? 6.387 7.958 9.385 1.00 93.94 89 GLN A O 1
ATOM 680 N N . GLU A 1 90 ? 4.843 8.523 7.869 1.00 90.00 90 GLU A N 1
ATOM 681 C CA . GLU A 1 90 ? 5.657 8.090 6.719 1.00 90.00 90 GLU A CA 1
ATOM 682 C C . GLU A 1 90 ? 6.676 9.153 6.282 1.00 90.00 90 GLU A C 1
ATOM 684 O O . GLU A 1 90 ? 7.798 8.846 5.884 1.00 90.00 90 GLU A O 1
ATOM 689 N N . THR A 1 91 ? 6.302 10.429 6.337 1.00 90.44 91 THR A N 1
ATOM 690 C CA . THR A 1 91 ? 7.175 11.572 6.018 1.00 90.44 91 THR A CA 1
ATOM 691 C C . THR A 1 91 ? 6.809 12.727 6.938 1.00 90.44 91 THR A C 1
ATOM 693 O O . THR A 1 91 ? 5.676 12.781 7.391 1.00 90.44 91 THR A O 1
ATOM 696 N N . GLU A 1 92 ? 7.695 13.701 7.164 1.00 87.62 92 GLU A N 1
ATOM 697 C CA . GLU A 1 92 ? 7.472 14.861 8.054 1.00 87.62 92 GLU A CA 1
ATOM 698 C C . GLU A 1 92 ? 6.094 15.537 7.911 1.00 87.62 92 GLU A C 1
ATOM 700 O O . GLU A 1 92 ? 5.529 16.015 8.888 1.00 87.62 92 GLU A O 1
ATOM 705 N N . THR A 1 93 ? 5.527 15.565 6.701 1.00 89.50 93 THR A N 1
ATOM 706 C CA . THR A 1 93 ? 4.216 16.181 6.429 1.00 89.50 93 THR A CA 1
ATOM 707 C C . THR A 1 93 ? 3.067 15.175 6.297 1.00 89.50 93 THR A C 1
ATOM 709 O O . THR A 1 93 ? 1.904 15.558 6.423 1.00 89.50 93 THR A O 1
ATOM 712 N N . ILE A 1 94 ? 3.350 13.906 5.992 1.00 92.00 94 ILE A N 1
ATOM 713 C CA . ILE A 1 94 ? 2.327 12.939 5.578 1.00 92.00 94 ILE A CA 1
ATOM 714 C C . ILE A 1 94 ? 2.188 11.841 6.628 1.00 92.00 94 ILE A C 1
ATOM 716 O O . ILE A 1 94 ? 3.066 10.997 6.796 1.00 92.00 94 ILE A O 1
ATOM 720 N N . VAL A 1 95 ? 1.018 11.839 7.262 1.00 93.75 95 VAL A N 1
ATOM 721 C CA . VAL A 1 95 ? 0.537 10.755 8.116 1.00 93.75 95 VAL A CA 1
ATOM 722 C C . VAL A 1 95 ? -0.123 9.692 7.235 1.00 93.75 95 VAL A C 1
ATOM 724 O O . VAL A 1 95 ? -1.129 9.963 6.569 1.00 93.75 95 VAL A O 1
ATOM 727 N N . HIS A 1 96 ? 0.417 8.479 7.249 1.00 94.94 96 HIS A N 1
ATOM 728 C CA . HIS A 1 96 ? -0.169 7.316 6.600 1.00 94.94 96 HIS A CA 1
ATOM 729 C C . HIS A 1 96 ? -1.248 6.718 7.503 1.00 94.94 96 HIS A C 1
ATOM 731 O O . HIS A 1 96 ? -0.993 6.368 8.651 1.00 94.94 96 HIS A O 1
ATOM 737 N N . LYS A 1 97 ? -2.475 6.588 6.995 1.00 94.88 97 LYS A N 1
ATOM 738 C CA . LYS A 1 97 ? -3.591 6.006 7.753 1.00 94.88 97 LYS A CA 1
ATOM 739 C C . LYS A 1 97 ? -3.706 4.521 7.456 1.00 94.88 97 LYS A C 1
ATOM 741 O O . LYS A 1 97 ? -3.940 4.150 6.306 1.00 94.88 97 LYS A O 1
ATOM 746 N N . ILE A 1 98 ? -3.601 3.697 8.491 1.00 95.12 98 ILE A N 1
ATOM 747 C CA . ILE A 1 98 ? -3.811 2.257 8.389 1.00 95.12 98 ILE A CA 1
ATOM 748 C C . ILE A 1 98 ? -5.313 1.998 8.494 1.00 95.12 98 ILE A C 1
ATOM 750 O O . ILE A 1 98 ? -5.966 2.397 9.462 1.00 95.12 98 ILE A O 1
ATOM 754 N N . MET A 1 99 ? -5.870 1.381 7.455 1.00 94.62 99 MET A N 1
ATOM 755 C CA . MET A 1 99 ? -7.306 1.151 7.312 1.00 94.62 99 MET A CA 1
ATOM 756 C C . MET A 1 99 ? -7.611 -0.336 7.211 1.00 94.62 99 MET A C 1
ATOM 758 O O . MET A 1 99 ? -6.836 -1.085 6.616 1.00 94.62 99 MET A O 1
ATOM 762 N N . VAL A 1 100 ? -8.778 -0.737 7.711 1.00 94.44 100 VAL A N 1
ATOM 763 C CA . VAL A 1 100 ? -9.280 -2.106 7.558 1.00 94.44 100 VAL A CA 1
ATOM 764 C C . VAL A 1 100 ? -9.462 -2.423 6.067 1.00 94.44 100 VAL A C 1
ATOM 766 O O . VAL A 1 100 ? -10.046 -1.605 5.339 1.00 94.44 100 VAL A O 1
ATOM 769 N N . PRO A 1 101 ? -8.994 -3.590 5.584 1.00 93.25 101 PRO A N 1
ATOM 770 C CA . PRO A 1 101 ? -9.207 -4.012 4.207 1.00 93.25 101 PRO A CA 1
ATOM 771 C C . PRO A 1 101 ? -10.697 -3.989 3.826 1.00 93.25 101 PRO A C 1
ATOM 773 O O . PRO A 1 101 ? -11.542 -4.365 4.635 1.00 93.25 101 PRO A O 1
ATOM 776 N N . PRO A 1 102 ? -11.065 -3.595 2.594 1.00 90.75 102 PRO A N 1
ATOM 777 C CA . PRO A 1 102 ? -12.467 -3.358 2.243 1.00 90.75 102 PRO A CA 1
ATOM 778 C C . PRO A 1 102 ? -13.425 -4.547 2.387 1.00 90.75 102 PRO A C 1
ATOM 780 O O . PRO A 1 102 ? -14.623 -4.337 2.526 1.00 90.75 102 PRO A O 1
ATOM 783 N N . ASN A 1 103 ? -12.907 -5.774 2.323 1.00 87.88 103 ASN A N 1
ATOM 784 C CA . ASN A 1 103 ? -13.704 -7.002 2.385 1.00 87.88 103 ASN A CA 1
ATOM 785 C C . ASN A 1 103 ? -13.787 -7.585 3.804 1.00 87.88 103 ASN A C 1
ATOM 787 O O . ASN A 1 103 ? -14.230 -8.718 3.967 1.00 87.88 103 ASN A O 1
ATOM 791 N N . VAL A 1 104 ? -13.308 -6.848 4.807 1.00 90.88 104 VAL A N 1
ATOM 792 C CA . VAL A 1 104 ? -13.198 -7.304 6.190 1.00 90.88 104 VAL A CA 1
ATOM 793 C C . VAL A 1 104 ? -14.037 -6.393 7.084 1.00 90.88 104 VAL A C 1
ATOM 795 O O . VAL A 1 104 ? -14.022 -5.168 6.945 1.00 90.88 104 VAL A O 1
ATOM 798 N N . SER A 1 105 ? -14.779 -7.001 7.999 1.00 92.69 105 SER A N 1
ATOM 799 C CA . SER A 1 105 ? -15.571 -6.330 9.028 1.00 92.69 105 SER A CA 1
ATOM 800 C C . SER A 1 105 ? -15.620 -7.207 10.266 1.00 92.69 105 SER A C 1
ATOM 802 O O . SER A 1 105 ? -15.612 -8.426 10.130 1.00 92.69 105 SER A O 1
ATOM 804 N N . GLY A 1 106 ? -15.711 -6.603 11.443 1.00 93.06 106 GLY A N 1
ATOM 805 C CA . GLY A 1 106 ? -15.822 -7.325 12.704 1.00 93.06 106 GLY A CA 1
ATOM 806 C C . GLY A 1 106 ? -15.422 -6.452 13.884 1.00 93.06 106 GLY A C 1
ATOM 807 O O . GLY A 1 106 ? -15.192 -5.252 13.733 1.00 93.06 106 GLY A O 1
ATOM 808 N N . THR A 1 107 ? -15.314 -7.068 15.053 1.00 94.94 107 THR A N 1
ATOM 809 C CA . THR A 1 107 ? -14.911 -6.396 16.292 1.00 94.94 107 THR A CA 1
ATOM 810 C C . THR A 1 107 ? -13.417 -6.579 16.534 1.00 94.94 107 THR A C 1
ATOM 812 O O . THR A 1 107 ? -12.872 -7.666 16.314 1.00 94.94 107 THR A O 1
ATOM 815 N N . ILE A 1 108 ? -12.735 -5.525 16.987 1.00 95.00 108 ILE A N 1
ATOM 816 C CA . ILE A 1 108 ? -11.311 -5.593 17.337 1.00 95.00 108 ILE A CA 1
ATOM 817 C C . ILE A 1 108 ? -11.134 -6.409 18.618 1.00 95.00 108 ILE A C 1
ATOM 819 O O . ILE A 1 108 ? -11.591 -6.010 19.687 1.00 95.00 108 ILE A O 1
ATOM 823 N N . LYS A 1 109 ? -10.399 -7.517 18.521 1.00 94.50 109 LYS A N 1
ATOM 824 C CA . LYS A 1 109 ? -10.048 -8.376 19.657 1.00 94.50 109 LYS A CA 1
ATOM 825 C C . LYS A 1 109 ? -8.762 -7.925 20.346 1.00 94.50 109 LYS A C 1
ATOM 827 O O . LYS A 1 109 ? -8.674 -7.944 21.570 1.00 94.50 109 LYS A O 1
ATOM 832 N N . SER A 1 110 ? -7.756 -7.547 19.566 1.00 93.69 110 SER A N 1
ATOM 833 C CA . SER A 1 110 ? -6.497 -7.005 20.072 1.00 93.69 110 SER A CA 1
ATOM 834 C C . SER A 1 110 ? -5.940 -5.976 19.101 1.00 93.69 110 SER A C 1
ATOM 836 O O . SER A 1 110 ? -6.090 -6.105 17.884 1.00 93.69 110 SER A O 1
ATOM 838 N N . ILE A 1 111 ? -5.305 -4.951 19.657 1.00 94.56 111 ILE A N 1
ATOM 839 C CA . ILE A 1 111 ? -4.567 -3.937 18.918 1.00 94.56 111 ILE A CA 1
ATOM 840 C C . ILE A 1 111 ? -3.363 -3.530 19.760 1.00 94.56 111 ILE A C 1
ATOM 842 O O . ILE A 1 111 ? -3.494 -3.312 20.966 1.00 94.56 111 ILE A O 1
ATOM 846 N N . GLU A 1 112 ? -2.194 -3.470 19.136 1.00 92.81 112 GLU A N 1
ATOM 847 C CA . GLU A 1 112 ? -0.941 -3.166 19.822 1.00 92.81 112 GLU A CA 1
ATOM 848 C C . GLU A 1 112 ? -0.326 -1.893 19.249 1.00 92.81 112 GLU A C 1
ATOM 850 O O . GLU A 1 112 ? -0.376 -1.657 18.047 1.00 92.81 112 GLU A O 1
ATOM 855 N N . SER A 1 113 ? 0.246 -1.060 20.117 1.00 94.56 113 SER A N 1
ATOM 856 C CA . SER A 1 113 ? 1.050 0.103 19.731 1.00 94.56 113 SER A CA 1
ATOM 857 C C . SER A 1 113 ? 2.529 -0.236 19.839 1.00 94.56 113 SER A C 1
ATOM 859 O O . SER A 1 113 ? 2.932 -0.865 20.820 1.00 94.56 113 SER A O 1
ATOM 861 N N . GLY A 1 114 ? 3.349 0.238 18.908 1.00 93.75 114 GLY A N 1
ATOM 862 C CA . GLY A 1 114 ? 4.784 -0.020 18.944 1.00 93.75 114 GLY A CA 1
ATOM 863 C C . GLY A 1 114 ? 5.436 0.076 17.578 1.00 93.75 114 GLY A C 1
ATOM 864 O O . GLY A 1 114 ? 4.823 0.532 16.613 1.00 93.75 114 GLY A O 1
ATOM 865 N N . ASP A 1 115 ? 6.688 -0.361 17.517 1.00 95.06 115 ASP A N 1
ATOM 866 C CA . ASP A 1 115 ? 7.448 -0.425 16.277 1.00 95.06 115 ASP A CA 1
ATOM 867 C C . ASP A 1 115 ? 7.230 -1.781 15.621 1.00 95.06 115 ASP A C 1
ATOM 869 O O . ASP A 1 115 ? 7.651 -2.815 16.142 1.00 95.06 115 ASP A O 1
ATOM 873 N N . PHE A 1 116 ? 6.578 -1.760 14.466 1.00 94.00 116 PHE A N 1
ATOM 874 C CA . PHE A 1 116 ? 6.238 -2.958 13.721 1.00 94.00 116 PHE A CA 1
ATOM 875 C C . PHE A 1 116 ? 6.711 -2.854 12.285 1.00 94.00 116 PHE A C 1
ATOM 877 O O . PHE A 1 116 ? 6.821 -1.778 11.697 1.00 94.00 116 PHE A O 1
ATOM 884 N N . ASN A 1 117 ? 6.957 -4.008 11.699 1.00 94.12 117 ASN A N 1
ATOM 885 C CA . ASN A 1 117 ? 7.210 -4.128 10.281 1.00 94.12 117 ASN A CA 1
ATOM 886 C C . ASN A 1 117 ? 5.889 -4.184 9.488 1.00 94.12 117 ASN A C 1
ATOM 888 O O . ASN A 1 117 ? 4.834 -4.513 10.028 1.00 94.12 117 ASN A O 1
ATOM 892 N N . VAL A 1 118 ? 5.930 -3.904 8.188 1.00 91.62 118 VAL A N 1
ATOM 893 C CA . VAL A 1 11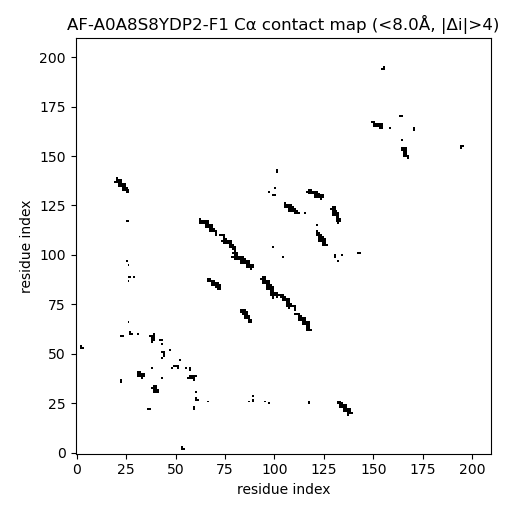8 ? 4.754 -3.868 7.305 1.00 91.62 118 VAL A CA 1
ATOM 894 C C . VAL A 1 118 ? 4.023 -5.209 7.186 1.00 91.62 118 VAL A C 1
ATOM 896 O O . VAL A 1 118 ? 2.821 -5.223 6.911 1.00 91.62 118 VAL A O 1
ATOM 899 N N . THR A 1 119 ? 4.738 -6.315 7.402 1.00 90.88 119 THR A N 1
ATOM 900 C CA . THR A 1 119 ? 4.235 -7.698 7.384 1.00 90.88 119 THR A CA 1
ATOM 901 C C . THR A 1 119 ? 3.764 -8.185 8.753 1.00 90.88 119 THR A C 1
ATOM 903 O O . THR A 1 119 ? 3.140 -9.239 8.845 1.00 90.88 119 THR A O 1
ATOM 906 N N . GLN A 1 120 ? 4.056 -7.447 9.825 1.00 93.25 120 GLN A N 1
ATOM 907 C CA . GLN A 1 120 ? 3.640 -7.828 11.168 1.00 93.25 120 GLN A CA 1
ATOM 908 C C . GLN A 1 120 ? 2.172 -7.466 11.402 1.00 93.25 120 GLN A C 1
ATOM 910 O O . GLN A 1 120 ? 1.647 -6.475 10.885 1.00 93.25 120 GLN A O 1
ATOM 915 N N . THR A 1 121 ? 1.507 -8.305 12.188 1.00 93.56 121 THR A N 1
ATOM 916 C CA . THR A 1 121 ? 0.097 -8.147 12.538 1.00 93.56 121 THR A CA 1
ATOM 917 C C . THR A 1 121 ? -0.043 -7.085 13.624 1.00 93.56 121 THR A C 1
ATOM 919 O O . THR A 1 121 ? 0.513 -7.229 14.707 1.00 93.56 121 THR A O 1
ATOM 922 N N . VAL A 1 122 ? -0.790 -6.019 13.329 1.00 94.00 122 VAL A N 1
ATOM 923 C CA . VAL A 1 122 ? -1.004 -4.874 14.236 1.00 94.00 122 VAL A CA 1
ATOM 924 C C . VAL A 1 122 ? -2.341 -4.941 14.969 1.00 94.00 122 VAL A C 1
ATOM 926 O O . VAL A 1 122 ? -2.491 -4.391 16.059 1.00 94.00 122 VAL A O 1
ATOM 929 N N . ALA A 1 123 ? -3.329 -5.609 14.372 1.00 93.00 123 ALA A N 1
ATOM 930 C CA . ALA A 1 123 ? -4.636 -5.815 14.973 1.00 93.00 123 ALA A CA 1
ATOM 931 C C . ALA A 1 123 ? -5.203 -7.179 14.577 1.00 93.00 123 ALA A C 1
ATOM 933 O O . ALA A 1 123 ? -4.974 -7.660 13.468 1.00 93.00 123 ALA A O 1
ATOM 934 N N . THR A 1 124 ? -5.970 -7.788 15.476 1.00 94.88 124 THR A N 1
ATOM 935 C CA . THR A 1 124 ? -6.679 -9.048 15.224 1.00 94.88 124 THR A CA 1
ATOM 936 C C . THR A 1 124 ? -8.165 -8.856 15.487 1.00 94.88 124 THR A C 1
ATOM 938 O O . THR A 1 124 ? -8.549 -8.239 16.484 1.00 94.88 124 THR A O 1
ATOM 941 N N . LEU A 1 125 ? -9.006 -9.385 14.602 1.00 93.88 125 LEU A N 1
ATOM 942 C CA . LEU A 1 125 ? -10.459 -9.390 14.772 1.00 93.88 125 LEU A CA 1
ATOM 943 C C . LEU A 1 125 ? -10.932 -10.621 15.552 1.00 93.88 125 LEU A C 1
ATOM 945 O O . LEU A 1 125 ? -10.218 -11.619 15.668 1.00 93.88 125 LEU A O 1
ATOM 949 N N . GLU A 1 126 ? -12.158 -10.576 16.067 1.00 92.00 126 GLU A N 1
ATOM 950 C CA . GLU A 1 126 ? -12.768 -11.720 16.763 1.00 92.00 126 GLU A CA 1
ATOM 951 C C . GLU A 1 126 ? -12.861 -12.981 15.892 1.00 92.00 126 GLU A C 1
ATOM 953 O O . GLU A 1 126 ? -12.611 -14.080 16.390 1.00 92.00 126 GLU A O 1
ATOM 958 N N . ASP A 1 127 ? -13.081 -12.815 14.585 1.00 88.81 127 ASP A N 1
ATOM 959 C CA . ASP A 1 127 ? -13.122 -13.902 13.597 1.00 88.81 127 ASP A CA 1
ATOM 960 C C . ASP A 1 127 ? -11.749 -14.562 13.347 1.00 88.81 127 ASP A C 1
ATOM 962 O O . ASP A 1 127 ? -11.631 -15.483 12.541 1.00 88.81 127 ASP A O 1
ATOM 966 N N . GLY A 1 128 ? -10.686 -14.079 14.002 1.00 89.62 128 GLY A N 1
ATOM 967 C CA . GLY A 1 128 ? -9.311 -14.548 13.815 1.00 89.62 128 GLY A CA 1
ATOM 968 C C . GLY A 1 128 ? -8.616 -13.958 12.587 1.00 89.62 128 GLY A C 1
ATOM 969 O O . GLY A 1 128 ? -7.515 -14.378 12.249 1.00 89.62 128 GLY A O 1
ATOM 970 N N . THR A 1 129 ? -9.239 -12.985 11.916 1.00 91.44 129 THR A N 1
ATOM 971 C CA . THR A 1 129 ? -8.612 -12.278 10.793 1.00 91.44 129 THR A CA 1
ATOM 972 C C . THR A 1 129 ? -7.541 -11.326 11.310 1.00 91.44 129 THR A C 1
ATOM 974 O O . THR A 1 129 ? -7.816 -10.451 12.136 1.00 91.44 129 THR A O 1
ATOM 977 N N . GLU A 1 130 ? -6.329 -11.483 10.792 1.00 93.50 130 GLU A N 1
ATOM 978 C CA . GLU A 1 130 ? -5.181 -10.640 11.103 1.00 93.50 130 GLU A CA 1
ATOM 979 C C . GLU A 1 130 ? -5.119 -9.431 10.166 1.00 93.50 130 GLU A C 1
ATOM 981 O O . GLU A 1 130 ? -5.314 -9.543 8.953 1.00 93.50 130 GLU A O 1
ATOM 986 N N . ILE A 1 131 ? -4.840 -8.260 10.733 1.00 92.94 131 ILE A N 1
ATOM 987 C CA . ILE A 1 131 ? -4.669 -7.012 9.998 1.00 92.94 131 ILE A CA 1
ATOM 988 C C . ILE A 1 131 ? -3.207 -6.590 10.105 1.00 92.94 131 ILE A C 1
ATOM 990 O O . ILE A 1 131 ? -2.684 -6.359 11.195 1.00 92.94 131 ILE A O 1
ATOM 994 N N . GLN A 1 132 ? -2.572 -6.460 8.946 1.00 94.44 132 GLN A N 1
ATOM 995 C CA . GLN A 1 132 ? -1.216 -5.943 8.775 1.00 94.44 132 GLN A CA 1
ATOM 996 C C . GLN A 1 132 ? -1.269 -4.497 8.269 1.00 94.44 132 GLN A C 1
ATOM 998 O O . GLN A 1 132 ? -2.311 -4.021 7.806 1.00 94.44 132 GLN A O 1
ATOM 1003 N N . MET A 1 133 ? -0.140 -3.787 8.312 1.00 93.44 133 MET A N 1
ATOM 1004 C CA . MET A 1 133 ? -0.061 -2.451 7.703 1.00 93.44 133 MET A CA 1
ATOM 1005 C C . MET A 1 133 ? -0.112 -2.507 6.175 1.00 93.44 133 MET A C 1
ATOM 1007 O O . MET A 1 133 ? -0.612 -1.579 5.535 1.00 93.44 133 MET A O 1
ATOM 1011 N N . MET A 1 134 ? 0.418 -3.584 5.591 1.00 93.56 134 MET A N 1
ATOM 1012 C CA . MET A 1 134 ? 0.368 -3.832 4.159 1.00 93.56 134 MET A CA 1
ATOM 1013 C C . MET A 1 134 ? -0.931 -4.543 3.763 1.00 93.56 134 MET A C 1
ATOM 1015 O O . MET A 1 134 ? -1.330 -5.540 4.354 1.00 93.56 134 MET A O 1
ATOM 1019 N N . GLN A 1 135 ? -1.548 -4.081 2.678 1.00 93.12 135 GLN A N 1
ATOM 1020 C CA . GLN A 1 135 ? -2.652 -4.763 2.000 1.00 93.12 135 GLN A CA 1
ATOM 1021 C C . GLN A 1 135 ? -2.287 -5.009 0.533 1.00 93.12 135 GLN A C 1
ATOM 1023 O O . GLN A 1 135 ? -1.790 -4.114 -0.149 1.00 93.12 135 GLN A O 1
ATOM 1028 N N . LYS A 1 136 ? -2.578 -6.200 0.011 1.00 91.88 136 LYS A N 1
ATOM 1029 C CA . LYS A 1 136 ? -2.501 -6.468 -1.430 1.00 91.88 136 LYS A CA 1
ATOM 1030 C C . LYS A 1 136 ? -3.839 -6.141 -2.087 1.00 91.88 136 LYS A C 1
ATOM 1032 O O . LYS A 1 136 ? -4.892 -6.497 -1.557 1.00 91.88 136 LYS A O 1
ATOM 1037 N N . TRP A 1 137 ? -3.818 -5.477 -3.241 1.00 92.75 137 TRP A N 1
ATOM 1038 C CA . TRP A 1 137 ? -5.039 -5.162 -3.985 1.00 92.75 137 TRP A CA 1
ATOM 1039 C C . TRP A 1 137 ? -4.903 -5.417 -5.493 1.00 92.75 137 TRP A C 1
ATOM 1041 O O . TRP A 1 137 ? -3.958 -4.916 -6.106 1.00 92.75 137 TRP A O 1
ATOM 1051 N N . PRO A 1 138 ? -5.851 -6.128 -6.131 1.00 92.88 138 PRO A N 1
ATOM 1052 C CA . PRO A 1 138 ? -5.811 -6.383 -7.569 1.00 92.88 138 PRO A CA 1
ATOM 1053 C C . PRO A 1 138 ? -5.962 -5.093 -8.382 1.00 92.88 138 PRO A C 1
ATOM 1055 O O . PRO A 1 138 ? -6.959 -4.380 -8.273 1.00 92.88 138 PRO A O 1
ATOM 1058 N N . VAL A 1 139 ? -5.002 -4.816 -9.271 1.00 91.88 139 VAL A N 1
ATOM 1059 C CA . VAL A 1 139 ? -4.919 -3.541 -10.021 1.00 91.88 139 VAL A CA 1
ATOM 1060 C C . VAL A 1 139 ? -6.108 -3.339 -10.962 1.00 91.88 139 VAL A C 1
ATOM 1062 O O . VAL A 1 139 ? -6.516 -2.216 -11.255 1.00 91.88 139 VAL A O 1
ATOM 1065 N N . ARG A 1 140 ? -6.675 -4.444 -11.454 1.00 90.81 140 ARG A N 1
ATOM 1066 C CA . ARG A 1 140 ? -7.806 -4.434 -12.392 1.00 90.81 140 ARG A CA 1
ATOM 1067 C C . ARG A 1 140 ? -9.168 -4.312 -11.712 1.00 90.81 140 ARG A C 1
ATOM 1069 O O . ARG A 1 140 ? -10.158 -4.138 -12.419 1.00 90.81 140 ARG A O 1
ATOM 1076 N N . SER A 1 141 ? -9.224 -4.361 -10.383 1.00 90.44 141 SER A N 1
ATOM 1077 C CA . SER A 1 141 ? -10.461 -4.173 -9.630 1.00 90.44 141 SER A CA 1
ATOM 1078 C C . SER A 1 141 ? -10.433 -2.805 -8.952 1.00 90.44 141 SER A C 1
ATOM 1080 O O . SER A 1 141 ? -9.529 -2.536 -8.158 1.00 90.44 141 SER A O 1
ATOM 1082 N N . PRO A 1 142 ? -11.396 -1.910 -9.229 1.00 91.75 142 PRO A N 1
ATOM 1083 C CA . PRO A 1 142 ? -11.437 -0.619 -8.556 1.00 91.75 142 PRO A CA 1
ATOM 1084 C C . PRO A 1 142 ? -11.623 -0.817 -7.048 1.00 91.75 142 PRO A C 1
ATOM 1086 O O . PRO A 1 142 ? -12.387 -1.684 -6.620 1.00 91.75 142 PRO A O 1
ATOM 1089 N N . ARG A 1 143 ? -10.947 0.002 -6.233 1.00 93.38 143 ARG A N 1
ATOM 1090 C CA . ARG A 1 143 ? -11.201 0.012 -4.788 1.00 93.38 143 ARG A CA 1
ATOM 1091 C C . ARG A 1 143 ? -12.637 0.488 -4.526 1.00 93.38 143 ARG A C 1
ATOM 1093 O O . ARG A 1 143 ? -13.052 1.478 -5.138 1.00 93.38 143 ARG A O 1
ATOM 1100 N N . PRO A 1 144 ? -13.391 -0.193 -3.648 1.00 92.88 144 PRO A N 1
ATOM 1101 C CA . PRO A 1 144 ? -14.759 0.196 -3.339 1.00 92.88 144 PRO A CA 1
ATOM 1102 C C . PRO A 1 144 ? -14.790 1.547 -2.619 1.00 92.88 144 PRO A C 1
ATOM 1104 O O . PRO A 1 144 ? -13.839 1.948 -1.947 1.00 92.88 144 PRO A O 1
ATOM 1107 N N . TYR A 1 145 ? -15.902 2.252 -2.778 1.00 91.31 145 TYR A N 1
ATOM 1108 C CA . TYR A 1 145 ? -16.187 3.535 -2.147 1.00 91.31 145 TYR A CA 1
ATOM 1109 C C . TYR A 1 145 ? -17.678 3.590 -1.804 1.00 91.31 145 TYR A C 1
ATOM 1111 O O . TYR A 1 145 ? -18.477 2.914 -2.445 1.00 91.31 145 TYR A O 1
ATOM 1119 N N . GLN A 1 146 ? -18.056 4.405 -0.817 1.00 87.56 146 GLN A N 1
ATOM 1120 C CA . GLN A 1 146 ? -19.457 4.520 -0.389 1.00 87.56 146 GLN A CA 1
ATOM 1121 C C . GLN A 1 146 ? -20.306 5.282 -1.417 1.00 87.56 146 GLN A C 1
ATOM 1123 O O . GLN A 1 146 ? -21.251 4.737 -1.977 1.00 87.56 146 GLN A O 1
ATOM 1128 N N . THR A 1 147 ? -19.930 6.529 -1.716 1.00 88.31 147 THR A N 1
ATOM 1129 C CA . THR A 1 147 ? -20.694 7.400 -2.621 1.00 88.31 147 THR A CA 1
ATOM 1130 C C . THR A 1 147 ? -19.761 8.190 -3.527 1.00 88.31 147 THR A C 1
ATOM 1132 O O . THR A 1 147 ? -18.755 8.745 -3.080 1.00 88.31 147 THR A O 1
ATOM 1135 N N . LYS A 1 148 ? -20.109 8.275 -4.816 1.00 86.88 148 LYS A N 1
ATOM 1136 C CA . LYS A 1 148 ? -19.427 9.142 -5.780 1.00 86.88 148 LYS A CA 1
ATOM 1137 C C . LYS A 1 148 ? -20.112 10.505 -5.815 1.00 86.88 148 LYS A C 1
ATOM 1139 O O . LYS A 1 148 ? -21.208 10.631 -6.349 1.00 86.88 148 LYS A O 1
ATOM 1144 N N . TYR A 1 149 ? -19.446 11.521 -5.278 1.00 85.12 149 TYR A N 1
ATOM 1145 C CA . TYR A 1 149 ? -19.946 12.896 -5.295 1.00 85.12 149 TYR A CA 1
ATOM 1146 C C . TYR A 1 149 ? -19.720 13.579 -6.649 1.00 85.12 149 TYR A C 1
ATOM 1148 O O . TYR A 1 149 ? -18.721 13.324 -7.332 1.00 85.12 149 TYR A O 1
ATOM 1156 N N . ALA A 1 150 ? -20.643 14.469 -7.025 1.00 85.06 150 ALA A N 1
ATOM 1157 C CA . ALA A 1 150 ? -20.470 15.354 -8.169 1.00 85.06 150 ALA A CA 1
ATOM 1158 C C . ALA A 1 150 ? -19.362 16.393 -7.886 1.00 85.06 150 ALA A C 1
ATOM 1160 O O . ALA A 1 150 ? -19.166 16.806 -6.738 1.00 85.06 150 ALA A O 1
ATOM 1161 N N . PRO A 1 151 ? -18.577 16.793 -8.901 1.00 76.00 151 PRO A N 1
ATOM 1162 C CA . PRO A 1 151 ? -17.457 17.706 -8.715 1.00 76.00 151 PRO A CA 1
ATOM 1163 C C . PRO A 1 151 ? -17.923 19.167 -8.609 1.00 76.00 151 PRO A C 1
ATOM 1165 O O . PRO A 1 151 ? -17.760 19.940 -9.54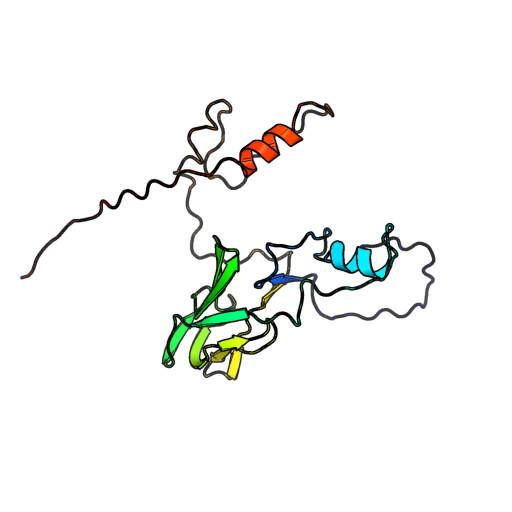9 1.00 76.00 151 PRO A O 1
ATOM 1168 N N . ASP A 1 152 ? -18.429 19.560 -7.442 1.00 77.19 152 ASP A N 1
ATOM 1169 C CA . ASP A 1 152 ? -18.947 20.923 -7.212 1.00 77.19 152 ASP A CA 1
ATOM 1170 C C . ASP A 1 152 ? -17.871 21.910 -6.729 1.00 77.19 152 ASP A C 1
ATOM 1172 O O . ASP A 1 152 ? -18.065 23.123 -6.694 1.00 77.19 152 ASP A O 1
ATOM 1176 N N . THR A 1 153 ? -16.689 21.401 -6.375 1.00 70.88 153 THR A N 1
ATOM 1177 C CA . THR A 1 153 ? -15.568 22.207 -5.872 1.00 70.88 153 THR A CA 1
ATOM 1178 C C . THR A 1 153 ? -14.507 22.407 -6.955 1.00 70.88 153 THR A C 1
ATOM 1180 O O . THR A 1 153 ? -13.994 21.452 -7.539 1.00 70.88 153 THR A O 1
ATOM 1183 N N . ARG A 1 154 ? -14.141 23.664 -7.236 1.00 48.22 154 ARG A N 1
ATOM 1184 C CA . ARG A 1 154 ? -13.058 23.991 -8.178 1.00 48.22 154 ARG A CA 1
ATOM 1185 C C . ARG A 1 154 ? -11.704 23.617 -7.566 1.00 48.22 154 ARG A C 1
ATOM 1187 O O . ARG A 1 154 ? -11.404 23.982 -6.432 1.00 48.22 154 ARG A O 1
ATOM 1194 N N . SER A 1 155 ? -10.869 22.899 -8.313 1.00 54.47 155 SER A N 1
ATOM 1195 C CA . SER A 1 155 ? -9.499 22.586 -7.896 1.00 54.47 155 SER A CA 1
ATOM 1196 C C . SER A 1 155 ? -8.583 23.789 -8.153 1.00 54.47 155 SER A C 1
ATOM 1198 O O . SER A 1 155 ? -8.262 24.041 -9.305 1.00 54.47 155 SER A O 1
ATOM 1200 N N . SER A 1 156 ? -8.162 24.486 -7.091 1.00 47.22 156 SER A N 1
ATOM 1201 C CA . SER A 1 156 ? -7.219 25.629 -7.054 1.00 47.22 156 SER A CA 1
ATOM 1202 C C . SER A 1 156 ? -7.533 26.847 -7.963 1.00 47.22 156 SER A C 1
ATOM 1204 O O . SER A 1 156 ? -7.845 26.692 -9.143 1.00 47.22 156 SER A O 1
ATOM 1206 N N . PRO A 1 157 ? -7.405 28.096 -7.468 1.00 46.81 157 PRO A N 1
ATOM 1207 C CA . PRO A 1 157 ? -7.699 29.296 -8.261 1.00 46.81 157 PRO A CA 1
ATOM 1208 C C . PRO A 1 157 ? -6.717 29.560 -9.419 1.00 46.81 157 PRO A C 1
ATOM 1210 O O . PRO A 1 157 ? -7.093 30.228 -10.376 1.00 46.81 157 PRO A O 1
ATOM 1213 N N . GLU A 1 158 ? -5.494 29.019 -9.388 1.00 47.44 158 GLU A N 1
ATOM 1214 C CA . GLU A 1 158 ? -4.448 29.332 -10.382 1.00 47.44 158 GLU A CA 1
ATOM 1215 C C . GLU A 1 158 ? -4.606 28.577 -11.720 1.00 47.44 158 GLU A C 1
ATOM 1217 O O . GLU A 1 158 ? -4.061 28.974 -12.748 1.00 47.44 158 GLU A O 1
ATOM 1222 N N . CYS A 1 159 ? -5.466 27.553 -11.767 1.00 49.47 159 CYS A N 1
ATOM 1223 C CA . CYS A 1 159 ? -5.977 26.981 -13.019 1.00 49.47 159 CYS A CA 1
ATOM 1224 C C . CYS A 1 159 ? -7.085 27.877 -13.616 1.00 49.47 159 CYS A C 1
ATOM 1226 O O . CYS A 1 159 ? -8.225 27.447 -13.806 1.00 49.47 159 CYS A O 1
ATOM 1228 N N . ALA A 1 160 ? -6.785 29.152 -13.869 1.00 41.84 160 ALA A N 1
ATOM 1229 C CA . ALA A 1 160 ? -7.750 30.110 -14.414 1.00 41.84 160 ALA A CA 1
ATOM 1230 C C . ALA A 1 160 ? -7.780 30.142 -15.955 1.00 41.84 160 ALA A C 1
ATOM 1232 O O . ALA A 1 160 ? -8.809 30.481 -16.529 1.00 41.84 160 ALA A O 1
ATOM 1233 N N . SER A 1 161 ? -6.697 29.752 -16.640 1.00 40.66 161 SER A N 1
ATOM 1234 C CA . SER A 1 161 ? -6.560 29.930 -18.097 1.00 40.66 161 SER A CA 1
ATOM 1235 C C . SER A 1 161 ? -7.084 28.776 -18.965 1.00 40.66 161 SER A C 1
ATOM 1237 O O . SER A 1 161 ? -7.113 28.907 -20.186 1.00 40.66 1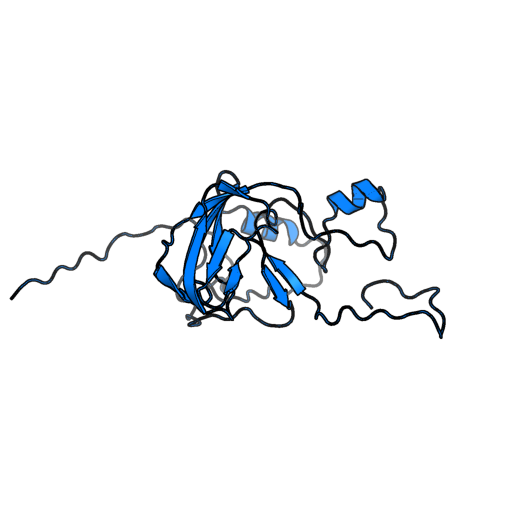61 SER A O 1
ATOM 1239 N N . SER A 1 162 ? -7.532 27.657 -18.381 1.00 37.53 162 SER A N 1
ATOM 1240 C CA . SER A 1 162 ? -8.143 26.546 -19.131 1.00 37.53 162 SER A CA 1
ATOM 1241 C C . SER A 1 162 ? -9.488 26.134 -18.529 1.00 37.53 162 SER A C 1
ATOM 1243 O O . SER A 1 162 ? -9.547 25.668 -17.393 1.00 37.53 162 SER A O 1
ATOM 1245 N N . THR A 1 163 ? -10.556 26.287 -19.310 1.00 40.28 163 THR A N 1
ATOM 1246 C CA . THR A 1 163 ? -11.992 26.204 -18.966 1.00 40.28 163 THR A CA 1
ATOM 1247 C C . THR A 1 163 ? -12.514 24.841 -18.456 1.00 40.28 163 THR A C 1
ATOM 1249 O O . THR A 1 163 ? -13.704 24.574 -18.542 1.00 40.28 163 THR A O 1
ATOM 1252 N N . SER A 1 164 ? -11.705 23.940 -17.890 1.00 38.84 164 SER A N 1
ATOM 1253 C CA . SER A 1 164 ? -12.216 22.610 -17.491 1.00 38.84 164 SER A CA 1
ATOM 1254 C C . SER A 1 164 ? -11.472 21.903 -16.356 1.00 38.84 164 SER A C 1
ATOM 1256 O O . SER A 1 164 ? -11.430 20.678 -16.309 1.00 38.84 164 SER A O 1
ATOM 1258 N N . CYS A 1 165 ? -10.946 22.643 -15.379 1.00 43.53 165 CYS A N 1
ATOM 1259 C CA . CYS A 1 165 ? -10.489 22.050 -14.115 1.00 43.53 165 CYS A CA 1
ATOM 1260 C C . CYS A 1 165 ? -11.593 22.126 -13.042 1.00 43.53 165 CYS A C 1
ATOM 1262 O O . CYS A 1 165 ? -11.483 22.852 -12.053 1.00 43.53 165 CYS A O 1
ATOM 1264 N N . SER A 1 166 ? -12.698 21.404 -13.246 1.00 37.31 166 SER A N 1
ATOM 1265 C CA . SER A 1 166 ? -13.533 20.963 -12.119 1.00 37.31 166 SER A CA 1
ATOM 1266 C C . SER A 1 166 ? -12.818 19.803 -11.416 1.00 37.31 166 SER A C 1
ATOM 1268 O O . SER A 1 166 ? -11.990 19.136 -12.037 1.00 37.31 166 SER A O 1
ATOM 1270 N N . ARG A 1 167 ? -13.155 19.488 -10.156 1.00 42.28 167 ARG A N 1
ATOM 1271 C CA . ARG A 1 167 ? -12.702 18.261 -9.452 1.00 42.28 167 ARG A CA 1
ATOM 1272 C C . ARG A 1 167 ? -13.189 16.951 -10.100 1.00 42.28 167 ARG A C 1
ATOM 1274 O O . ARG A 1 167 ? -13.327 15.928 -9.437 1.00 42.28 167 ARG A O 1
ATOM 1281 N N . SER A 1 168 ? -13.510 16.969 -11.388 1.00 38.81 168 SER A N 1
ATOM 1282 C CA . SER A 1 168 ? -13.800 15.765 -12.139 1.00 38.81 168 SER A CA 1
ATOM 1283 C C . SER A 1 168 ? -12.526 14.907 -12.243 1.00 38.81 168 SER A C 1
ATOM 1285 O O . SER A 1 168 ? -11.428 15.433 -12.426 1.00 38.81 168 SER A O 1
ATOM 1287 N N . PRO A 1 169 ? -12.639 13.573 -12.144 1.00 44.78 169 PRO A N 1
ATOM 1288 C CA . PRO A 1 169 ? -11.486 12.671 -12.141 1.00 44.78 169 PRO A CA 1
ATOM 1289 C C . PRO A 1 169 ? -10.794 12.525 -13.509 1.00 44.78 169 PRO A C 1
ATOM 1291 O O . PRO A 1 169 ? -9.842 11.759 -13.629 1.00 44.78 169 PRO A O 1
ATOM 1294 N N . ARG A 1 170 ? -11.256 13.212 -14.563 1.00 41.47 170 ARG A N 1
ATOM 1295 C CA . ARG A 1 170 ? -10.663 13.137 -15.906 1.00 41.47 170 ARG A CA 1
ATOM 1296 C C . ARG A 1 170 ? -10.539 14.514 -16.539 1.00 41.47 170 ARG A C 1
ATOM 1298 O O . ARG A 1 170 ? -11.430 14.958 -17.254 1.00 41.47 170 ARG A O 1
ATOM 1305 N N . ALA A 1 171 ? -9.371 15.119 -16.374 1.00 48.16 171 ALA A N 1
ATOM 1306 C CA . ALA A 1 171 ? -8.891 16.127 -17.304 1.00 48.16 171 ALA A CA 1
ATOM 1307 C C . ALA A 1 171 ? -8.071 15.417 -18.394 1.00 48.16 171 ALA A C 1
ATOM 1309 O O . ALA A 1 171 ? -6.877 15.172 -18.233 1.00 48.16 171 ALA A O 1
ATOM 1310 N N . VAL A 1 172 ? -8.713 15.039 -19.503 1.00 45.81 172 VAL A N 1
ATOM 1311 C CA . VAL A 1 172 ? -7.976 14.584 -20.690 1.00 45.81 172 VAL A CA 1
ATOM 1312 C C . VAL A 1 172 ? -7.464 15.831 -21.393 1.00 45.81 172 VAL A C 1
ATOM 1314 O O . VAL A 1 172 ? -8.215 16.520 -22.079 1.00 45.81 172 VAL A O 1
ATOM 1317 N N . ARG A 1 173 ? -6.182 16.153 -21.205 1.00 50.22 173 ARG A N 1
ATOM 1318 C CA . ARG A 1 173 ? -5.530 17.147 -22.058 1.00 50.22 173 ARG A CA 1
ATOM 1319 C C . ARG A 1 173 ? -5.257 16.484 -23.405 1.00 50.22 173 ARG A C 1
ATOM 1321 O O . ARG A 1 173 ? -4.506 15.506 -23.419 1.00 50.22 173 ARG A O 1
ATOM 1328 N N . PRO A 1 174 ? -5.838 16.968 -24.519 1.00 40.56 174 PRO A N 1
ATOM 1329 C CA . PRO A 1 174 ? -5.503 16.437 -25.827 1.00 40.56 174 PRO A CA 1
ATOM 1330 C C . PRO A 1 174 ? -3.996 16.587 -26.008 1.00 40.56 174 PRO A C 1
ATOM 1332 O O . PRO A 1 174 ? -3.439 17.686 -25.961 1.00 40.56 174 PRO A O 1
ATOM 1335 N N . ALA A 1 175 ? -3.314 15.455 -26.147 1.00 40.88 175 ALA A N 1
ATOM 1336 C CA . ALA A 1 175 ? -1.940 15.442 -26.583 1.00 40.88 175 ALA A CA 1
ATOM 1337 C C . ALA A 1 175 ? -1.947 15.865 -28.054 1.00 40.88 175 ALA A C 1
ATOM 1339 O O . ALA A 1 175 ? -1.960 15.022 -28.941 1.00 40.88 175 ALA A O 1
ATOM 1340 N N . SER A 1 176 ? -1.924 17.172 -28.324 1.00 39.16 176 SER A N 1
ATOM 1341 C CA . SER A 1 176 ? -1.483 17.646 -29.634 1.00 39.16 176 SER A CA 1
ATOM 1342 C C . SER A 1 176 ? -0.127 16.979 -29.932 1.00 39.16 176 SER A C 1
ATOM 1344 O O . SER A 1 176 ? 0.697 16.852 -29.007 1.00 39.16 176 SER A O 1
ATOM 1346 N N . PRO A 1 177 ? 0.112 16.514 -31.171 1.00 44.56 177 PRO A N 1
ATOM 1347 C CA . PRO A 1 177 ? 1.218 15.610 -31.504 1.00 44.56 177 PRO A CA 1
ATOM 1348 C C . PRO A 1 177 ? 2.606 16.259 -31.409 1.00 44.56 177 PRO A C 1
ATOM 1350 O O . PRO A 1 177 ? 3.618 15.606 -31.637 1.00 44.56 177 PRO A O 1
ATOM 1353 N N . ALA A 1 178 ? 2.695 17.533 -31.035 1.00 52.03 178 ALA A N 1
ATOM 1354 C CA . ALA A 1 178 ? 3.964 18.221 -30.909 1.00 52.03 178 ALA A CA 1
ATOM 1355 C C . ALA A 1 178 ? 4.705 17.808 -29.617 1.00 52.03 178 ALA A C 1
ATOM 1357 O O . ALA A 1 178 ? 4.353 18.176 -28.490 1.00 52.03 178 ALA A O 1
ATOM 1358 N N . LEU A 1 179 ? 5.768 17.024 -29.799 1.00 52.12 179 LEU A N 1
ATOM 1359 C CA . LEU A 1 179 ? 6.912 16.947 -28.892 1.00 52.12 179 LEU A CA 1
ATOM 1360 C C . LEU A 1 179 ? 7.456 18.383 -28.688 1.00 52.12 179 LEU A C 1
ATOM 1362 O O . LEU A 1 179 ? 7.551 19.124 -29.659 1.00 52.12 179 LEU A O 1
ATOM 1366 N N . ARG A 1 180 ? 7.811 18.784 -27.454 1.00 55.56 180 ARG A N 1
ATOM 1367 C CA . ARG A 1 180 ? 8.295 20.141 -27.058 1.00 55.56 180 ARG A CA 1
ATOM 1368 C C . ARG A 1 180 ? 7.269 21.273 -26.829 1.00 55.56 180 ARG A C 1
ATOM 1370 O O . ARG A 1 180 ? 7.672 22.426 -26.763 1.00 55.56 180 ARG A O 1
ATOM 1377 N N . VAL A 1 181 ? 5.984 21.009 -26.574 1.00 68.31 181 VAL A N 1
ATOM 1378 C CA . VAL A 1 181 ? 5.016 22.076 -26.174 1.00 68.31 181 VAL A CA 1
ATOM 1379 C C . VAL A 1 181 ? 4.922 22.257 -24.647 1.00 68.31 181 VAL A C 1
ATOM 1381 O O . VAL A 1 181 ? 3.852 22.467 -24.091 1.00 68.31 181 VAL A O 1
ATOM 1384 N N . GLY A 1 182 ? 6.026 22.087 -23.912 1.00 68.44 182 GLY A N 1
ATOM 1385 C CA . GLY A 1 182 ? 6.053 22.366 -22.465 1.00 68.44 182 GLY A CA 1
ATOM 1386 C C . GLY A 1 182 ? 5.190 21.457 -21.569 1.00 68.44 182 GLY A C 1
ATOM 1387 O O . GLY A 1 182 ? 4.965 21.801 -20.412 1.00 68.44 182 GLY A O 1
ATOM 1388 N N . LYS A 1 183 ? 4.739 20.284 -22.054 1.00 75.44 183 LYS A N 1
ATOM 1389 C CA . LYS A 1 183 ? 3.922 19.316 -21.282 1.00 75.44 183 LYS A CA 1
ATOM 1390 C C . LYS A 1 183 ? 4.533 18.999 -19.909 1.00 75.44 183 LYS A C 1
ATOM 1392 O O . LYS A 1 183 ? 3.813 18.980 -18.914 1.00 75.44 183 LYS A O 1
ATOM 1397 N N . THR A 1 184 ? 5.853 18.816 -19.860 1.00 73.69 184 THR A N 1
ATOM 1398 C CA . THR A 1 184 ? 6.606 18.541 -18.629 1.00 73.69 184 THR A CA 1
ATOM 1399 C C . THR A 1 184 ? 6.521 19.697 -17.636 1.00 73.69 184 THR A C 1
ATOM 1401 O O . THR A 1 184 ? 6.188 19.474 -16.479 1.00 73.69 184 THR A O 1
ATOM 1404 N N . VAL A 1 185 ? 6.730 20.936 -18.095 1.00 76.38 185 VAL A N 1
ATOM 1405 C CA . VAL A 1 185 ? 6.678 22.136 -17.242 1.00 76.38 185 VAL A CA 1
ATOM 1406 C C . VAL A 1 185 ? 5.277 22.322 -16.668 1.00 76.38 185 VAL A C 1
ATOM 1408 O O . VAL A 1 185 ? 5.123 22.583 -15.478 1.00 76.38 185 VAL A O 1
ATOM 1411 N N . THR A 1 186 ? 4.233 22.123 -17.481 1.00 73.00 186 THR A N 1
ATOM 1412 C CA . THR A 1 186 ? 2.859 22.255 -16.984 1.00 73.00 186 THR A CA 1
ATOM 1413 C C . THR A 1 186 ? 2.489 21.162 -15.980 1.00 73.00 186 THR A C 1
ATOM 1415 O O . THR A 1 186 ? 1.841 21.463 -14.983 1.00 73.00 186 THR A O 1
ATOM 1418 N N . GLN A 1 187 ? 2.899 19.907 -16.195 1.00 73.88 187 GLN A N 1
ATOM 1419 C CA . GLN A 1 187 ? 2.651 18.833 -15.222 1.00 73.88 187 GLN A CA 1
ATOM 1420 C C . GLN A 1 187 ? 3.428 19.045 -13.915 1.00 73.88 187 GLN A C 1
ATOM 1422 O O . GLN A 1 187 ? 2.872 18.843 -12.837 1.00 73.88 187 GLN A O 1
ATOM 1427 N N . GLN A 1 188 ? 4.681 19.502 -13.997 1.00 75.25 188 GLN A N 1
ATOM 1428 C CA . GLN A 1 188 ? 5.492 19.824 -12.821 1.00 75.25 188 GLN A CA 1
ATOM 1429 C C . GLN A 1 188 ? 4.896 20.986 -12.022 1.00 75.25 188 GLN A C 1
ATOM 1431 O O . GLN A 1 188 ? 4.778 20.871 -10.807 1.00 75.25 188 GLN A O 1
ATOM 1436 N N . SER A 1 189 ? 4.440 22.047 -12.696 1.00 70.06 189 SER A N 1
ATOM 1437 C CA . SER A 1 189 ? 3.757 23.177 -12.055 1.00 70.06 189 SER A CA 1
ATOM 1438 C C . SER A 1 189 ? 2.474 22.735 -11.341 1.00 70.06 189 SER A C 1
ATOM 1440 O O . SER A 1 189 ? 2.268 23.074 -10.177 1.00 70.06 189 SER A O 1
ATOM 1442 N N . LEU A 1 190 ? 1.641 21.900 -11.972 1.00 71.94 190 LEU A N 1
ATOM 1443 C CA . LEU A 1 190 ? 0.436 21.360 -11.328 1.00 71.94 190 LEU A CA 1
ATOM 1444 C C . LEU A 1 190 ? 0.756 20.524 -10.081 1.00 71.94 190 LEU A C 1
ATOM 1446 O O . LEU A 1 190 ? 0.000 20.566 -9.115 1.00 71.94 190 LEU A O 1
ATOM 1450 N N . ARG A 1 191 ? 1.872 19.787 -10.088 1.00 65.44 191 ARG A N 1
ATOM 1451 C CA . ARG A 1 191 ? 2.340 19.009 -8.933 1.00 65.44 191 ARG A CA 1
ATOM 1452 C C . ARG A 1 191 ? 2.881 19.897 -7.810 1.00 65.44 191 ARG A C 1
ATOM 1454 O O . ARG A 1 191 ? 2.657 19.587 -6.647 1.00 65.44 191 ARG A O 1
ATOM 1461 N N . SER A 1 192 ? 3.622 20.954 -8.142 1.00 70.69 192 SER A N 1
ATOM 1462 C CA . SER A 1 192 ? 4.308 21.797 -7.156 1.00 70.69 192 SER A CA 1
ATOM 1463 C C . SER A 1 192 ? 3.403 22.831 -6.497 1.00 70.69 192 SER A C 1
ATOM 1465 O O . SER A 1 192 ? 3.755 23.344 -5.441 1.00 70.69 192 SER A O 1
ATOM 1467 N N . THR A 1 193 ? 2.270 23.173 -7.113 1.00 63.53 193 THR A N 1
ATOM 1468 C CA . THR A 1 193 ? 1.386 24.221 -6.593 1.00 63.53 193 THR A CA 1
ATOM 1469 C C . THR A 1 193 ? 0.451 23.632 -5.529 1.00 63.53 193 THR A C 1
ATOM 1471 O O . THR A 1 193 ? -0.438 22.847 -5.872 1.00 63.53 193 THR A O 1
ATOM 1474 N N . PRO A 1 194 ? 0.601 23.976 -4.236 1.00 53.25 194 PRO A N 1
ATOM 1475 C CA . PRO A 1 194 ? -0.264 23.436 -3.198 1.00 53.25 194 PRO A CA 1
ATOM 1476 C C . PRO A 1 194 ? -1.699 23.932 -3.397 1.00 53.25 194 PRO A C 1
ATOM 1478 O O . PRO A 1 194 ? -1.963 25.132 -3.483 1.00 53.25 194 PRO A O 1
ATOM 1481 N N . THR A 1 195 ? -2.666 23.016 -3.423 1.00 50.12 195 THR A N 1
ATOM 1482 C CA . THR A 1 195 ? -4.082 23.382 -3.312 1.00 50.12 195 THR A CA 1
ATOM 1483 C C . THR A 1 195 ? -4.321 24.000 -1.937 1.00 50.12 195 THR A C 1
ATOM 1485 O O . THR A 1 195 ? -4.416 23.281 -0.941 1.00 50.12 195 THR A O 1
ATOM 1488 N N . ARG A 1 196 ? -4.411 25.333 -1.870 1.00 36.03 196 ARG A N 1
ATOM 1489 C CA . ARG A 1 196 ? -4.741 26.073 -0.645 1.00 36.03 196 ARG A CA 1
ATOM 1490 C C . ARG A 1 196 ? -6.121 25.622 -0.153 1.00 36.03 196 ARG A C 1
ATOM 1492 O O . ARG A 1 196 ? -7.135 25.915 -0.781 1.00 36.03 196 ARG A O 1
ATOM 1499 N N . ARG A 1 197 ? -6.166 24.874 0.952 1.00 38.38 197 ARG A N 1
ATOM 1500 C CA . ARG A 1 197 ? -7.416 24.515 1.633 1.00 38.38 197 ARG A CA 1
ATOM 1501 C C . ARG A 1 197 ? -7.773 25.633 2.611 1.00 38.38 197 ARG A C 1
ATOM 1503 O O . ARG A 1 197 ? -7.151 25.733 3.660 1.00 38.38 197 ARG A O 1
ATOM 1510 N N . SER A 1 198 ? -8.775 26.451 2.304 1.00 26.06 198 SER A N 1
ATOM 1511 C CA . SER A 1 198 ? -9.499 27.185 3.345 1.00 26.06 198 SER A CA 1
ATOM 1512 C C . SER A 1 198 ? -10.569 26.253 3.902 1.00 26.06 198 SER A C 1
ATOM 1514 O O . SER A 1 198 ? -11.594 26.026 3.261 1.00 26.06 198 SER A O 1
ATOM 1516 N N . TRP A 1 199 ? -10.322 25.671 5.070 1.00 27.62 199 TRP A N 1
ATOM 1517 C CA . TRP A 1 199 ? -11.408 25.115 5.867 1.00 27.62 199 TRP A CA 1
ATOM 1518 C C . TRP A 1 199 ? -12.111 26.313 6.505 1.00 27.62 199 TRP A C 1
ATOM 1520 O O . TRP A 1 199 ? -11.584 26.904 7.442 1.00 27.62 199 TRP A O 1
ATOM 1530 N N . SER A 1 200 ? -13.251 26.745 5.961 1.00 25.59 200 SER A N 1
ATOM 1531 C CA . SER A 1 200 ? -14.128 27.641 6.711 1.00 25.59 200 SER A CA 1
ATOM 1532 C C . SER A 1 200 ? -14.855 26.795 7.749 1.00 25.59 200 SER A C 1
ATOM 1534 O O . SER A 1 200 ? -15.802 26.077 7.425 1.00 25.59 200 SER A O 1
ATOM 1536 N N . THR A 1 201 ? -14.395 26.857 8.991 1.00 30.05 201 THR A N 1
ATOM 1537 C CA . THR A 1 201 ? -15.131 26.380 10.161 1.00 30.05 201 THR A CA 1
ATOM 1538 C C . THR A 1 201 ? -16.344 27.291 10.366 1.00 30.05 201 THR A C 1
ATOM 1540 O O . THR A 1 201 ? -16.307 28.209 11.171 1.00 30.05 201 THR A O 1
ATOM 1543 N N . SER A 1 202 ? -17.407 27.078 9.592 1.00 29.95 202 SER A N 1
ATOM 1544 C CA . SER A 1 202 ? -18.711 27.714 9.805 1.00 29.95 202 SER A CA 1
ATOM 1545 C C . SER A 1 202 ? -19.808 26.683 9.586 1.00 29.95 202 SER A C 1
ATOM 1547 O O . SER A 1 202 ? -20.396 26.588 8.515 1.00 29.95 202 SER A O 1
ATOM 1549 N N . ALA A 1 203 ? -20.059 25.905 10.631 1.00 30.23 203 ALA A N 1
ATOM 1550 C CA . ALA A 1 203 ? -21.345 25.270 10.887 1.00 30.23 203 ALA A CA 1
ATOM 1551 C C . ALA A 1 203 ? -21.546 25.221 12.410 1.00 30.23 203 ALA A C 1
ATOM 1553 O O . ALA A 1 203 ? -21.596 24.164 13.025 1.00 30.23 203 ALA A O 1
ATOM 1554 N N . ALA A 1 204 ? -21.584 26.406 13.022 1.00 30.98 204 ALA A N 1
ATOM 1555 C CA . ALA A 1 204 ? -22.266 26.603 14.289 1.00 30.98 204 ALA A CA 1
ATOM 1556 C C . ALA A 1 204 ? -23.738 26.877 13.960 1.00 30.98 204 ALA A C 1
ATOM 1558 O O . ALA A 1 204 ? -24.041 27.930 13.406 1.00 30.98 204 ALA A O 1
ATOM 1559 N N . VAL A 1 205 ? -24.632 25.939 14.279 1.00 30.41 205 VAL A N 1
ATOM 1560 C CA . VAL A 1 205 ? -26.050 26.228 14.530 1.00 30.41 205 VAL A CA 1
ATOM 1561 C C . VAL A 1 205 ? -26.500 25.349 15.695 1.00 30.41 205 VAL A C 1
ATOM 1563 O O . VAL A 1 205 ? -26.666 24.140 15.561 1.00 30.41 205 VAL A O 1
ATOM 1566 N N . SER A 1 206 ? -26.648 25.999 16.844 1.00 29.14 206 SER A N 1
ATOM 1567 C CA . SER A 1 206 ? -27.396 25.560 18.020 1.00 29.14 206 SER A CA 1
ATOM 1568 C C . SER A 1 206 ? -28.893 25.464 17.712 1.00 29.14 206 SER A C 1
ATOM 1570 O O . SER A 1 206 ? -29.397 26.387 17.083 1.00 29.14 206 SER A O 1
ATOM 1572 N N . VAL A 1 207 ? -29.586 24.439 18.227 1.00 34.16 207 VAL A N 1
ATOM 1573 C CA . VAL A 1 207 ? -30.979 24.461 18.750 1.00 34.16 207 VAL A CA 1
ATOM 1574 C C . VAL A 1 207 ? -31.084 23.231 19.676 1.00 34.16 207 VAL A C 1
ATOM 1576 O O . VAL A 1 207 ? -30.999 22.108 19.198 1.00 34.16 207 VAL A O 1
ATOM 1579 N N . GLU A 1 208 ? -30.887 23.339 20.989 1.00 30.55 208 GLU A N 1
ATOM 1580 C CA . GLU A 1 208 ? -31.786 23.830 22.049 1.00 30.55 208 GLU A CA 1
ATOM 1581 C C . GLU A 1 208 ? -32.753 22.765 22.595 1.00 30.55 208 GLU A C 1
ATOM 1583 O O . GLU A 1 208 ? -33.540 22.142 21.889 1.00 30.55 208 GLU A O 1
ATOM 1588 N N . THR A 1 209 ? -32.617 22.579 23.904 1.00 34.06 209 THR A N 1
ATOM 1589 C CA . THR A 1 209 ? -33.366 21.743 24.832 1.00 34.06 209 THR A CA 1
ATOM 1590 C C . THR A 1 209 ? -34.852 22.099 24.862 1.00 34.06 209 THR A C 1
ATOM 1592 O O . THR A 1 209 ? -35.205 23.267 25.032 1.00 34.06 209 THR A O 1
ATOM 1595 N N . ARG A 1 210 ? -35.716 21.082 24.843 1.00 36.44 210 ARG A N 1
ATOM 1596 C CA . ARG A 1 210 ? -36.937 21.025 25.656 1.00 36.44 210 ARG A CA 1
ATOM 1597 C C . ARG A 1 210 ? -37.371 19.585 25.863 1.00 36.44 210 ARG A C 1
ATOM 1599 O O . ARG A 1 210 ? -37.310 18.820 24.879 1.00 36.44 210 ARG A O 1
#

Radius of gyration: 22.58 Å; Cα contacts (8 Å, |Δi|>4): 262; chains: 1; bounding box: 61×58×57 Å